Protein AF-A0A2W4LG48-F1 (afdb_monomer_lite)

Sequence (357 aa):
MSPSLREKPRPPLGAAARVVEGAARAPGPALARDFPNGITGFVVTNEVPDAFGVHKLTLTADGHAFAALVVPRVESALVDVLGDSLARRITAADATVRATFGFREHPDDRYLDAETFAVVMPALFALPVERRDALLASALWFEEVYVPAAKIPELAAHLAVNAADYATALAAEDSGVVLYLNTHADRFMRELGAALRAGAIVTIDYGESAWGLVQCARRGDFPFRVYGEWQDYVPRPNDPYSAPGTQDMTADVNFTALANAGREAGLELLHFGPERDVTGADLRALLAEALHDNATAEFLGNPLFKVLVLGKRCASPLAGPWLTPLPLASREQDVPKSRRPLVARLRDTLAGKVADR

Radius of gyration: 22.69 Å; chains: 1; bounding box: 54×53×59 Å

pLDDT: mean 90.92, std 11.56, range [38.81, 98.5]

Foldseek 3Di:
DDPVVQCVVDPPCDPVDDRWDADLLARQVVLCVVPVVFDAAEAEAAARLFQFAWWWWKAWLLQWIWTWDKKKKFAPVLLVQLDDVLVVVQQVQQVVVCVVPVDDPPPRMTIHDPVSVVVSVVSLVVDDPVSSLVRLQPTMDIDIDIDGLVVPVLSLVLLQLCLLQLLLLSLQDSGMFIAIGRSSLLNSLLSNLLRHPFYKYKYKDFAAASNVRSVCRVVLNFQKDKAAPPDDDDSDDDDCSRDPPGIRMTGHDHVLSNVSSSVVSVWDWQAKFAQLLVCAACSVVLVVVVVPDVVSVCRNVPPGMMMTMITDNDHRPHHHPPHDGDDNGDDLVSHDPVRSVSSVSSSCVSSVVDDDD

Secondary structure (DSSP, 8-state):
--HHHHHTTHHHHGGG-------TTS-HHHHHHH-TT-EEEEEEEES-GGGS--EEEEEPTTS-EEEEEEEEEE-HHHHTTSHHHHHHHHHHHHHHHHHHH---S-TTSEE--HHHHHHHHHHHHTS-HHHHHHHHHHSEEEEEEEEEGGGSHHHHHHHHHTHHHHHHHHHTSS--EEEEE-HHHHHHHHHHHHHEEEEEEEEEEEEE-HHHHHHHHHHT--SEEEEBTTB---SS---TTSSTTTSEEEE-EEHHHHHHHHHHTT-EEEEEEEGGGGGGGGHHHHHHHTTT-HHHHHHHH-SSEEEEEEEESS--S---TT--PPP-S--GGGS-TTTHHHHHHHHHHHTT-S---

Structure (mmCIF, N/CA/C/O backbone):
data_AF-A0A2W4LG48-F1
#
_entry.id   AF-A0A2W4LG48-F1
#
loop_
_atom_site.group_PDB
_atom_site.id
_atom_site.type_symbol
_atom_site.label_atom_id
_atom_site.label_alt_id
_atom_site.label_comp_id
_atom_site.label_asym_id
_atom_site.label_entity_id
_atom_site.label_seq_id
_atom_site.pdbx_PDB_ins_code
_atom_site.Cartn_x
_atom_site.Cartn_y
_atom_site.Cartn_z
_atom_site.occupancy
_atom_site.B_iso_or_equiv
_atom_site.auth_seq_id
_atom_site.auth_comp_id
_atom_site.auth_asym_id
_atom_site.auth_atom_id
_atom_site.pdbx_PDB_model_num
ATOM 1 N N . MET A 1 1 ? -11.472 12.365 -1.110 1.00 46.31 1 MET A N 1
ATOM 2 C CA . MET A 1 1 ? -10.565 13.460 -1.521 1.00 46.31 1 MET A CA 1
ATOM 3 C C . MET A 1 1 ? -11.281 14.779 -1.314 1.00 46.31 1 MET A C 1
ATOM 5 O O . MET A 1 1 ? -12.445 14.864 -1.696 1.00 46.31 1 MET A O 1
ATOM 9 N N . SER A 1 2 ? -10.630 15.766 -0.696 1.00 43.16 2 SER A N 1
ATOM 10 C CA . SER A 1 2 ? -11.217 17.098 -0.533 1.00 43.16 2 SER A CA 1
ATOM 11 C C . SER A 1 2 ? -11.406 17.773 -1.904 1.00 43.16 2 SER A C 1
ATOM 13 O O . SER A 1 2 ? -10.575 17.582 -2.798 1.00 43.16 2 SER A O 1
ATOM 15 N N . PRO A 1 3 ? -12.466 18.575 -2.100 1.00 50.41 3 PRO A N 1
ATOM 16 C CA . PRO A 1 3 ? -12.640 19.369 -3.317 1.00 50.41 3 PRO A CA 1
ATOM 17 C C . PRO A 1 3 ? -11.450 20.297 -3.605 1.00 50.41 3 PRO A C 1
ATOM 19 O O . PRO A 1 3 ? -11.071 20.462 -4.758 1.00 50.41 3 PRO A O 1
ATOM 22 N N . SER A 1 4 ? -10.795 20.822 -2.563 1.00 46.16 4 SER A N 1
ATOM 23 C CA . SER A 1 4 ? -9.641 21.723 -2.686 1.00 46.16 4 SER A CA 1
ATOM 24 C C . SER A 1 4 ? -8.408 21.068 -3.319 1.00 46.16 4 SER A C 1
ATOM 26 O O . SER A 1 4 ? -7.704 21.712 -4.094 1.00 46.16 4 SER A O 1
ATOM 28 N N . LEU A 1 5 ? -8.155 19.780 -3.060 1.00 50.97 5 LEU A N 1
ATOM 29 C CA . LEU A 1 5 ? -7.049 19.046 -3.691 1.00 50.97 5 LEU A CA 1
ATOM 30 C C . LEU A 1 5 ? -7.319 18.744 -5.174 1.00 50.97 5 LEU A C 1
ATOM 32 O O . LEU A 1 5 ? -6.376 18.628 -5.950 1.00 50.97 5 LEU A O 1
ATOM 36 N N . ARG A 1 6 ? -8.592 18.681 -5.592 1.00 57.06 6 ARG A N 1
ATOM 37 C CA . ARG A 1 6 ? -8.984 18.461 -6.998 1.00 57.06 6 ARG A CA 1
ATOM 38 C C . ARG A 1 6 ? -8.770 19.688 -7.883 1.00 57.06 6 ARG A C 1
ATOM 40 O O . ARG A 1 6 ? -8.684 19.551 -9.101 1.00 57.06 6 ARG A O 1
ATOM 47 N N . GLU A 1 7 ? -8.704 20.881 -7.293 1.00 54.75 7 GLU A N 1
ATOM 48 C CA . GLU A 1 7 ? -8.545 22.136 -8.036 1.00 54.75 7 GLU A CA 1
ATOM 49 C C . GLU A 1 7 ? -7.084 22.560 -8.205 1.00 54.75 7 GLU A C 1
ATOM 51 O O . GLU A 1 7 ? -6.765 23.229 -9.188 1.00 54.75 7 GLU A O 1
ATOM 56 N N . LYS A 1 8 ? -6.182 22.109 -7.320 1.00 58.84 8 LYS A N 1
ATOM 57 C CA . LYS A 1 8 ? -4.741 22.407 -7.390 1.00 58.84 8 LYS A CA 1
ATOM 58 C C . LYS A 1 8 ? -4.068 22.069 -8.738 1.00 58.84 8 LYS A C 1
ATOM 60 O O . LYS A 1 8 ? -3.259 22.883 -9.173 1.00 58.84 8 LYS A O 1
ATOM 65 N N . PRO A 1 9 ? -4.377 20.957 -9.439 1.00 56.53 9 PRO A N 1
ATOM 66 C CA . PRO A 1 9 ? -3.725 20.634 -10.712 1.00 56.53 9 PRO A CA 1
ATOM 67 C C . PRO A 1 9 ? -4.345 21.313 -11.948 1.00 56.53 9 PRO A C 1
ATOM 69 O O . PRO A 1 9 ? -3.845 21.126 -13.056 1.00 56.53 9 PRO A O 1
ATOM 72 N N . ARG A 1 10 ? -5.420 22.108 -11.809 1.00 57.78 10 ARG A N 1
ATOM 73 C CA . ARG A 1 10 ? -6.079 22.777 -12.952 1.00 57.78 10 ARG A CA 1
ATOM 74 C C . ARG A 1 10 ? -5.240 23.869 -13.646 1.00 57.78 10 ARG A C 1
ATOM 76 O O . ARG A 1 10 ? -5.288 23.919 -14.874 1.00 57.78 10 ARG A O 1
ATOM 83 N N . PRO A 1 11 ? -4.491 24.740 -12.941 1.00 58.19 11 PRO A N 1
ATOM 84 C CA . PRO A 1 11 ? -3.782 25.852 -13.578 1.00 58.19 11 PRO A CA 1
ATOM 85 C C . PRO A 1 11 ? -2.689 25.456 -14.596 1.00 58.19 11 PRO A C 1
ATOM 87 O O . PRO A 1 11 ? -2.660 26.078 -15.656 1.00 58.19 11 PRO A O 1
ATOM 90 N N . PRO A 1 12 ? -1.818 24.447 -14.359 1.00 63.50 12 PRO A N 1
ATOM 91 C CA . PRO A 1 12 ? -0.714 24.150 -15.280 1.00 63.50 12 PRO A CA 1
ATOM 92 C C . PRO A 1 12 ? -1.123 23.388 -16.552 1.00 63.50 12 PRO A C 1
ATOM 94 O O . PRO A 1 12 ? -0.435 23.495 -17.562 1.00 63.50 12 PRO A O 1
ATOM 97 N N . LEU A 1 13 ? -2.230 22.635 -16.543 1.00 68.38 13 LEU A N 1
ATOM 98 C CA . LEU A 1 13 ? -2.646 21.817 -17.695 1.00 68.38 13 LEU A CA 1
ATOM 99 C C . LEU A 1 13 ? -3.583 22.550 -18.681 1.00 68.38 13 LEU A C 1
ATOM 101 O O . LEU A 1 13 ? -3.786 22.096 -19.810 1.00 68.38 13 LEU A O 1
ATOM 105 N N . GLY A 1 14 ? -4.140 23.696 -18.274 1.00 72.44 14 GLY A N 1
ATOM 106 C CA . GLY A 1 14 ? -4.954 24.568 -19.123 1.00 72.44 14 GLY A CA 1
ATOM 107 C C . GLY A 1 14 ? -6.210 23.904 -19.710 1.00 72.44 14 GLY A C 1
ATOM 108 O O . GLY A 1 14 ? -6.736 22.923 -19.188 1.00 72.44 14 GLY A O 1
ATOM 109 N N . ALA A 1 15 ? -6.702 24.446 -20.829 1.00 77.31 15 ALA A N 1
ATOM 110 C CA . ALA A 1 15 ? -7.925 23.978 -21.498 1.00 77.31 15 ALA A CA 1
ATOM 111 C C . ALA A 1 15 ? -7.794 22.596 -22.174 1.00 77.31 15 ALA A C 1
ATOM 113 O O . ALA A 1 15 ? -8.791 22.042 -22.634 1.00 77.31 15 ALA A O 1
ATOM 114 N N . ALA A 1 16 ? -6.579 22.041 -22.249 1.00 78.50 16 ALA A N 1
ATOM 115 C CA . ALA A 1 16 ? -6.317 20.732 -22.842 1.00 78.50 16 ALA A CA 1
ATOM 116 C C . ALA A 1 16 ? -6.590 19.566 -21.874 1.00 78.50 16 ALA A C 1
ATOM 118 O O . ALA A 1 16 ? -6.670 18.417 -22.309 1.00 78.50 16 ALA A O 1
ATOM 119 N N . ALA A 1 17 ? -6.749 19.840 -20.575 1.00 83.19 17 ALA A N 1
ATOM 120 C CA . ALA A 1 17 ? -7.046 18.819 -19.581 1.00 83.19 17 ALA A CA 1
ATOM 121 C C . ALA A 1 17 ? -8.534 18.736 -19.245 1.00 83.19 17 ALA A C 1
ATOM 123 O O . ALA A 1 17 ? -9.226 19.733 -19.040 1.00 83.19 17 ALA A O 1
ATOM 124 N N . ARG A 1 18 ? -9.005 17.496 -19.102 1.00 84.69 18 ARG A N 1
ATOM 125 C CA . ARG A 1 18 ? -10.317 17.180 -18.543 1.00 84.69 18 ARG A CA 1
ATOM 126 C C . ARG A 1 18 ? -10.128 16.530 -17.181 1.00 84.69 18 ARG A C 1
ATOM 128 O O . ARG A 1 18 ? -9.484 15.491 -17.080 1.00 84.69 18 ARG A O 1
ATOM 135 N N . VAL A 1 19 ? -10.732 17.116 -16.151 1.00 83.62 19 VAL A N 1
ATOM 136 C CA . VAL A 1 19 ? -10.804 16.496 -14.823 1.00 83.62 19 VAL A CA 1
ATOM 137 C C . VAL A 1 19 ? -11.988 15.537 -14.800 1.00 83.62 19 VAL A C 1
ATOM 139 O O . VAL A 1 19 ? -13.107 15.922 -15.140 1.00 83.62 19 VAL A O 1
ATOM 142 N N . VAL A 1 20 ? -11.734 14.293 -14.405 1.00 85.00 20 VAL A N 1
ATOM 143 C CA . VAL A 1 20 ? -12.752 13.247 -14.279 1.00 85.00 20 VAL A CA 1
ATOM 144 C C . VAL A 1 20 ? -12.778 12.707 -12.857 1.00 85.00 20 VAL A C 1
ATOM 146 O O . VAL A 1 20 ? -11.744 12.572 -12.211 1.00 85.00 20 VAL A O 1
ATOM 149 N N . GLU A 1 21 ? -13.973 12.402 -12.364 1.00 87.94 21 GLU A N 1
ATOM 150 C CA . GLU A 1 21 ? -14.162 11.857 -11.019 1.00 87.94 21 GLU A CA 1
ATOM 151 C C . GLU A 1 21 ? -13.950 10.339 -11.011 1.00 87.94 21 GLU A C 1
ATOM 153 O O . GLU A 1 21 ? -14.570 9.608 -11.788 1.00 87.94 21 GLU A O 1
ATOM 158 N N . GLY A 1 22 ? -13.111 9.838 -10.107 1.00 89.62 22 GLY A N 1
ATOM 159 C CA . GLY A 1 22 ? -12.822 8.411 -10.004 1.00 89.62 22 GLY A CA 1
ATOM 160 C C . GLY A 1 22 ? -12.087 8.042 -8.721 1.00 89.62 22 GLY A C 1
ATOM 161 O O . GLY A 1 22 ? -11.489 8.891 -8.061 1.00 89.62 22 GLY A O 1
ATOM 162 N N . ALA A 1 23 ? -12.141 6.760 -8.362 1.00 91.94 23 ALA A N 1
ATOM 163 C CA . ALA A 1 23 ? -11.383 6.216 -7.244 1.00 91.94 23 ALA A CA 1
ATOM 164 C C . ALA A 1 23 ? -10.036 5.686 -7.749 1.00 91.94 23 ALA A C 1
ATOM 166 O O . ALA A 1 23 ? -9.999 4.697 -8.473 1.00 91.94 23 ALA A O 1
ATOM 167 N N . ALA A 1 24 ? -8.926 6.301 -7.338 1.00 91.75 24 ALA A N 1
ATOM 168 C CA . ALA A 1 24 ? -7.593 5.868 -7.766 1.00 91.75 24 ALA A CA 1
ATOM 169 C C . ALA A 1 24 ? -7.255 4.427 -7.331 1.00 91.75 24 ALA A C 1
ATOM 171 O O . ALA A 1 24 ? -6.574 3.727 -8.058 1.00 91.75 24 ALA A O 1
ATOM 172 N N . ARG A 1 25 ? -7.796 3.930 -6.209 1.00 93.44 25 ARG A N 1
ATOM 173 C CA . ARG A 1 25 ? -7.609 2.530 -5.755 1.00 93.44 25 ARG A CA 1
ATOM 174 C C . ARG A 1 25 ? -8.322 1.488 -6.635 1.00 93.44 25 ARG A C 1
ATOM 176 O O . ARG A 1 25 ? -8.098 0.290 -6.485 1.00 93.44 25 ARG A O 1
ATOM 183 N N . ALA A 1 26 ? -9.241 1.940 -7.486 1.00 94.69 26 ALA A N 1
ATOM 184 C CA . ALA A 1 26 ? -10.070 1.121 -8.362 1.00 94.69 26 ALA A CA 1
ATOM 185 C C . ALA A 1 26 ? -10.496 1.956 -9.587 1.00 94.69 26 ALA A C 1
ATOM 187 O O . ALA A 1 26 ? -11.660 2.366 -9.676 1.00 94.69 26 ALA A O 1
ATOM 188 N N . PRO A 1 27 ? -9.559 2.307 -10.488 1.00 95.69 27 PRO A N 1
ATOM 189 C CA . PRO A 1 27 ? -9.826 3.249 -11.570 1.00 95.69 27 PRO A CA 1
ATOM 190 C C . PRO A 1 27 ? -10.740 2.676 -12.667 1.00 95.69 27 PRO A C 1
ATOM 192 O O . PRO A 1 27 ? -11.318 3.444 -13.433 1.00 95.69 27 PRO A O 1
ATOM 195 N N . GLY A 1 28 ? -10.923 1.357 -12.741 1.00 96.44 28 GLY A N 1
ATOM 196 C CA . GLY A 1 28 ? -11.648 0.635 -13.787 1.00 96.44 28 GLY A CA 1
ATOM 197 C C . GLY A 1 28 ? -13.015 1.223 -14.152 1.00 96.44 28 GLY A C 1
ATOM 198 O O . GLY A 1 28 ? -13.239 1.486 -15.333 1.00 96.44 28 GLY A O 1
ATOM 199 N N . PRO A 1 29 ? -13.921 1.507 -13.195 1.00 96.31 29 PRO A N 1
ATOM 200 C CA . PRO A 1 29 ? -15.208 2.135 -13.494 1.00 96.31 29 PRO A CA 1
ATOM 201 C C . PRO A 1 29 ? -15.084 3.514 -14.156 1.00 96.31 29 PRO A C 1
ATOM 203 O O . PRO A 1 29 ? -15.840 3.823 -15.076 1.00 96.31 29 PRO A O 1
ATOM 206 N N . ALA A 1 30 ? -14.129 4.342 -13.716 1.00 95.06 30 ALA A N 1
ATOM 207 C CA . ALA A 1 30 ? -13.892 5.651 -14.321 1.00 95.06 30 ALA A CA 1
ATOM 208 C C . ALA A 1 30 ? -13.281 5.499 -15.720 1.00 95.06 30 ALA A C 1
ATOM 210 O O . ALA A 1 30 ? -13.763 6.115 -16.665 1.00 95.06 30 ALA A O 1
ATOM 211 N N . LEU A 1 31 ? -12.295 4.614 -15.880 1.00 95.69 31 LEU A N 1
ATOM 212 C CA . LEU A 1 31 ? -11.662 4.338 -17.169 1.00 95.69 31 LEU A CA 1
ATOM 213 C C . LEU A 1 31 ? -12.650 3.780 -18.193 1.00 95.69 31 LEU A C 1
ATOM 215 O O . LEU A 1 31 ? -12.656 4.234 -19.328 1.00 95.69 31 LEU A O 1
ATOM 219 N N . ALA A 1 32 ? -13.522 2.851 -17.805 1.00 95.94 32 ALA A N 1
ATOM 220 C CA . ALA A 1 32 ? -14.535 2.295 -18.699 1.00 95.94 32 ALA A CA 1
ATOM 221 C C . ALA A 1 32 ? -15.565 3.349 -19.133 1.00 95.94 32 ALA A C 1
ATOM 223 O O . ALA A 1 32 ? -15.990 3.365 -20.286 1.00 95.94 32 ALA A O 1
ATOM 224 N N . ARG A 1 33 ? -15.952 4.250 -18.222 1.00 95.81 33 ARG A N 1
ATOM 225 C CA . ARG A 1 33 ? -16.874 5.351 -18.520 1.00 95.81 33 ARG A CA 1
ATOM 226 C C . ARG A 1 33 ? -16.242 6.388 -19.451 1.00 95.81 33 ARG A C 1
ATOM 228 O O . ARG A 1 33 ? -16.888 6.840 -20.389 1.00 95.81 33 ARG A O 1
ATOM 235 N N . ASP A 1 34 ? -15.008 6.790 -19.163 1.00 93.62 34 ASP A N 1
ATOM 236 C CA . ASP A 1 34 ? -14.345 7.926 -19.812 1.00 93.62 34 ASP A CA 1
ATOM 237 C C . ASP A 1 34 ? -13.509 7.544 -21.039 1.00 93.62 34 ASP A C 1
ATOM 239 O O . ASP A 1 34 ? -13.286 8.380 -21.914 1.00 93.62 34 ASP A O 1
ATOM 243 N N . PHE A 1 35 ? -13.079 6.287 -21.113 1.00 94.56 35 PHE A N 1
ATOM 244 C CA . PHE A 1 35 ? -12.302 5.691 -22.197 1.00 94.56 35 PHE A CA 1
ATOM 245 C C . PHE A 1 35 ? -12.899 4.321 -22.577 1.00 94.56 35 PHE A C 1
ATOM 247 O O . PHE A 1 35 ? -12.220 3.297 -22.479 1.00 94.56 35 PHE A O 1
ATOM 254 N N . PRO A 1 36 ? -14.162 4.263 -23.047 1.00 95.81 36 PRO A N 1
ATOM 255 C CA . PRO A 1 36 ? -14.862 2.999 -23.318 1.00 95.81 36 PRO A CA 1
ATOM 256 C C . PRO A 1 36 ? -14.179 2.133 -24.385 1.00 95.81 36 PRO A C 1
ATOM 258 O O . PRO A 1 36 ? -14.339 0.917 -24.406 1.00 95.81 36 PRO A O 1
ATOM 261 N N . ASN A 1 37 ? -13.378 2.754 -25.253 1.00 96.44 37 ASN A N 1
ATOM 262 C CA . ASN A 1 37 ? -12.596 2.077 -26.286 1.00 96.44 37 ASN A CA 1
ATOM 263 C C . ASN A 1 37 ? -11.145 1.811 -25.856 1.00 96.44 37 ASN A C 1
ATOM 265 O O . ASN A 1 37 ? -10.306 1.544 -26.716 1.00 96.44 37 ASN A O 1
ATOM 269 N N . GLY A 1 38 ? -10.836 1.922 -24.562 1.00 96.00 38 GLY A N 1
ATOM 270 C CA . GLY A 1 38 ? -9.491 1.836 -24.003 1.00 96.00 38 GLY A CA 1
ATOM 271 C C . GLY A 1 38 ? -8.612 3.057 -24.292 1.00 96.00 38 GLY A C 1
ATOM 272 O O . GLY A 1 38 ? -8.977 3.970 -25.034 1.00 96.00 38 GLY A O 1
ATOM 273 N N . ILE A 1 39 ? -7.420 3.054 -23.701 1.00 96.81 39 ILE A N 1
ATOM 274 C CA . ILE A 1 39 ? -6.443 4.146 -23.771 1.00 96.81 39 ILE A CA 1
ATOM 275 C C . ILE A 1 39 ? -5.391 3.823 -24.833 1.00 96.81 39 ILE A C 1
ATOM 277 O O . ILE A 1 39 ? -4.850 2.716 -24.875 1.00 96.81 39 ILE A O 1
ATOM 281 N N . THR A 1 40 ? -5.082 4.791 -25.696 1.00 96.88 40 THR A N 1
ATOM 282 C CA . THR A 1 40 ? -3.885 4.773 -26.550 1.00 96.88 40 THR A CA 1
ATOM 283 C C . THR A 1 40 ? -3.050 6.005 -26.235 1.00 96.88 40 THR A C 1
ATOM 285 O O . THR A 1 40 ? -3.551 7.116 -26.379 1.00 96.88 40 THR A O 1
ATOM 288 N N . GLY A 1 41 ? -1.812 5.813 -25.782 1.00 95.06 41 GLY A N 1
ATOM 289 C CA . GLY A 1 41 ? -0.940 6.896 -25.322 1.00 95.06 41 GLY A CA 1
ATOM 290 C C . GLY A 1 41 ? -0.300 6.594 -23.970 1.00 95.06 41 GLY A C 1
ATOM 291 O O . GLY A 1 41 ? 0.065 5.451 -23.698 1.00 95.06 41 GLY A O 1
ATOM 292 N N . PHE A 1 42 ? -0.158 7.621 -23.135 1.00 93.94 42 PHE A N 1
ATOM 293 C CA . PHE A 1 42 ? 0.486 7.512 -21.830 1.00 93.94 42 PHE A CA 1
ATOM 294 C C . PHE A 1 42 ? -0.508 7.636 -20.683 1.00 93.94 42 PHE A C 1
ATOM 296 O O . PHE A 1 42 ? -1.407 8.476 -20.715 1.00 93.94 42 PHE A O 1
ATOM 303 N N . VAL A 1 43 ? -0.295 6.831 -19.649 1.00 95.88 43 VAL A N 1
ATOM 304 C CA . VAL A 1 43 ? -0.839 7.066 -18.312 1.00 95.88 43 VAL A CA 1
ATOM 305 C C . VAL A 1 43 ? 0.334 7.438 -17.421 1.00 95.88 43 VAL A C 1
ATOM 307 O O . VAL A 1 43 ? 1.294 6.679 -17.346 1.00 95.88 43 VAL A O 1
ATOM 310 N N . VAL A 1 44 ? 0.268 8.589 -16.759 1.00 95.44 44 VAL A N 1
ATOM 311 C CA . VAL A 1 44 ? 1.294 9.023 -15.804 1.00 95.44 44 VAL A CA 1
ATOM 312 C C . VAL A 1 44 ? 0.680 9.049 -14.415 1.00 95.44 44 VAL A C 1
ATOM 314 O O . VAL A 1 44 ? -0.421 9.569 -14.230 1.00 95.44 44 VAL A O 1
ATOM 317 N N . THR A 1 45 ? 1.383 8.474 -13.448 1.00 95.25 45 THR A N 1
ATOM 318 C CA . THR A 1 45 ? 0.980 8.450 -12.043 1.00 95.25 45 THR A CA 1
ATOM 319 C C . THR A 1 45 ? 2.168 8.939 -11.225 1.00 95.25 45 THR A C 1
ATOM 321 O O . THR A 1 45 ? 3.243 8.359 -11.349 1.00 95.25 45 THR A O 1
ATOM 324 N N . ASN A 1 46 ? 1.987 9.981 -10.421 1.00 93.88 46 ASN A N 1
ATOM 325 C CA . ASN A 1 46 ? 3.037 10.546 -9.577 1.00 93.88 46 ASN A CA 1
ATOM 326 C C . ASN A 1 46 ? 2.543 10.589 -8.134 1.00 93.88 46 ASN A C 1
ATOM 328 O O . ASN A 1 46 ? 1.564 11.299 -7.902 1.00 93.88 46 ASN A O 1
ATOM 332 N N . GLU A 1 47 ? 3.187 9.842 -7.233 1.00 94.00 47 GLU A N 1
ATOM 333 C CA . GLU A 1 47 ? 2.832 9.778 -5.800 1.00 94.00 47 GLU A CA 1
ATOM 334 C C . GLU A 1 47 ? 1.345 9.440 -5.623 1.00 94.00 47 GLU A C 1
ATOM 336 O O . GLU A 1 47 ? 0.524 10.242 -5.169 1.00 94.00 47 GLU A O 1
ATOM 341 N N . VAL A 1 48 ? 0.955 8.282 -6.163 1.00 95.12 48 VAL A N 1
ATOM 342 C CA . VAL A 1 48 ? -0.444 7.829 -6.132 1.00 95.12 48 VAL A CA 1
ATOM 343 C C . VAL A 1 48 ? -0.556 6.491 -5.407 1.00 95.12 48 VAL A C 1
ATOM 345 O O . VAL A 1 48 ? -1.395 6.395 -4.506 1.00 95.12 48 VAL A O 1
ATOM 348 N N . PRO A 1 49 ? 0.206 5.441 -5.779 1.00 96.31 49 PRO A N 1
ATOM 349 C CA . PRO A 1 49 ? 0.149 4.182 -5.046 1.00 96.31 49 PRO A CA 1
ATOM 350 C C . PRO A 1 49 ? 0.557 4.274 -3.570 1.00 96.31 49 PRO A C 1
ATOM 352 O O . PRO A 1 49 ? -0.035 3.553 -2.765 1.00 96.31 49 PRO A O 1
ATOM 355 N N . ASP A 1 50 ? 1.519 5.123 -3.208 1.00 95.00 50 ASP A N 1
ATOM 356 C CA . ASP A 1 50 ? 2.000 5.309 -1.828 1.00 95.00 50 ASP A CA 1
ATOM 357 C C . ASP A 1 50 ? 0.909 5.746 -0.834 1.00 95.00 50 ASP A C 1
ATOM 359 O O . ASP A 1 50 ? 0.918 5.329 0.325 1.00 95.00 50 ASP A O 1
ATOM 363 N N . ALA A 1 51 ? -0.073 6.517 -1.306 1.00 94.19 51 ALA A N 1
ATOM 364 C CA . ALA A 1 51 ? -1.213 7.015 -0.537 1.00 94.19 51 ALA A CA 1
ATOM 365 C C . ALA A 1 51 ? -2.377 6.005 -0.419 1.00 94.19 51 ALA A C 1
ATOM 367 O O . ALA A 1 51 ? -3.466 6.304 0.107 1.00 94.19 51 ALA A O 1
ATOM 368 N N . PHE A 1 52 ? -2.235 4.797 -0.972 1.00 95.31 52 PHE A N 1
ATOM 369 C CA . PHE A 1 52 ? -3.250 3.759 -0.805 1.00 95.31 52 PHE A CA 1
ATOM 370 C C . PHE A 1 52 ? -3.126 3.071 0.558 1.00 95.31 52 PHE A C 1
ATOM 372 O O . PHE A 1 52 ? -2.070 3.026 1.174 1.00 95.31 52 PHE A O 1
ATOM 379 N N . GLY A 1 53 ? -4.246 2.516 1.037 1.00 92.44 53 GLY A N 1
ATOM 380 C CA . GLY A 1 53 ? -4.248 1.750 2.282 1.00 92.44 53 GLY A CA 1
ATOM 381 C C . GLY A 1 53 ? -3.367 0.504 2.173 1.00 92.44 53 GLY A C 1
ATOM 382 O O . GLY A 1 53 ? -3.359 -0.163 1.137 1.00 92.44 53 GLY A O 1
ATOM 383 N N . VAL A 1 54 ? -2.661 0.187 3.256 1.00 94.81 54 VAL A N 1
ATOM 384 C CA . VAL A 1 54 ? -1.735 -0.945 3.344 1.00 94.81 54 VAL A CA 1
ATOM 385 C C . VAL A 1 54 ? -2.073 -1.855 4.517 1.00 94.81 54 VAL A C 1
ATOM 387 O O . VAL A 1 54 ? -2.603 -1.413 5.534 1.00 94.81 54 VAL A O 1
ATOM 390 N N . HIS A 1 55 ? -1.716 -3.130 4.392 1.00 95.69 55 HIS A N 1
ATOM 391 C CA . HIS A 1 55 ? -1.676 -4.065 5.509 1.00 95.69 55 HIS A CA 1
ATOM 392 C C . HIS A 1 55 ? -0.274 -4.073 6.113 1.00 95.69 55 HIS A C 1
ATOM 394 O O . HIS A 1 55 ? 0.692 -4.393 5.419 1.00 95.69 55 HIS A O 1
ATOM 400 N N . LYS A 1 56 ? -0.160 -3.793 7.413 1.00 95.50 56 LYS A N 1
ATOM 401 C CA . LYS A 1 56 ? 1.056 -4.089 8.176 1.00 95.50 56 LYS A CA 1
ATOM 402 C C . LYS A 1 56 ? 1.158 -5.606 8.343 1.00 95.50 56 LYS A C 1
ATOM 404 O O . LYS A 1 56 ? 0.256 -6.237 8.893 1.00 95.50 56 LYS A O 1
ATOM 409 N N . LEU A 1 57 ? 2.236 -6.189 7.835 1.00 95.50 57 LEU A N 1
ATOM 410 C CA . LEU A 1 57 ? 2.454 -7.626 7.774 1.00 95.50 57 LEU A CA 1
ATOM 411 C C . LEU A 1 57 ? 3.775 -7.994 8.443 1.00 95.50 57 LEU A C 1
ATOM 413 O O . LEU A 1 57 ? 4.834 -7.521 8.039 1.00 95.50 57 LEU A O 1
ATOM 417 N N . THR A 1 58 ? 3.720 -8.911 9.398 1.00 96.00 58 THR A N 1
ATOM 418 C CA . THR A 1 58 ? 4.894 -9.604 9.923 1.00 96.00 58 THR A CA 1
ATOM 419 C C . THR A 1 58 ? 5.135 -10.866 9.104 1.00 96.00 58 THR A C 1
ATOM 421 O O . THR A 1 58 ? 4.285 -11.755 9.065 1.00 96.00 58 THR A O 1
ATOM 424 N N . LEU A 1 59 ? 6.301 -10.955 8.469 1.00 96.12 59 LEU A N 1
ATOM 425 C CA . LEU A 1 59 ? 6.806 -12.159 7.814 1.00 96.12 59 LEU A CA 1
ATOM 426 C C . LEU A 1 59 ? 7.870 -12.798 8.700 1.00 96.12 59 LEU A C 1
ATOM 428 O O . LEU A 1 59 ? 8.875 -12.165 9.018 1.00 96.12 59 LEU A O 1
ATOM 432 N N . THR A 1 60 ? 7.668 -14.044 9.104 1.00 96.38 60 THR A N 1
ATOM 433 C CA . THR A 1 60 ? 8.639 -14.790 9.908 1.00 96.38 60 THR A CA 1
ATOM 434 C C . THR A 1 60 ? 9.781 -15.331 9.040 1.00 96.38 60 THR A C 1
ATOM 436 O O . THR A 1 60 ? 9.672 -15.427 7.816 1.00 96.38 60 THR A O 1
ATOM 439 N N . ALA A 1 61 ? 10.894 -15.719 9.672 1.00 94.38 61 ALA A N 1
ATOM 440 C CA . ALA A 1 61 ? 12.062 -16.266 8.971 1.00 94.38 61 ALA A CA 1
ATOM 441 C C . ALA A 1 61 ? 11.767 -17.574 8.203 1.00 94.38 61 ALA A C 1
ATOM 443 O O . ALA A 1 61 ? 12.491 -17.919 7.272 1.00 94.38 61 ALA A O 1
ATOM 444 N N . ASP A 1 62 ? 10.708 -18.295 8.578 1.00 93.00 62 ASP A N 1
ATOM 445 C CA . ASP A 1 62 ? 10.217 -19.522 7.943 1.00 93.00 62 ASP A CA 1
ATOM 446 C C . ASP A 1 62 ? 9.020 -19.304 6.994 1.00 93.00 62 ASP A C 1
ATOM 448 O O . ASP A 1 62 ? 8.505 -20.267 6.417 1.00 93.00 62 ASP A O 1
ATOM 452 N N . GLY A 1 63 ? 8.644 -18.044 6.751 1.00 93.25 63 GLY A N 1
ATOM 453 C CA . GLY A 1 63 ? 7.698 -17.649 5.707 1.00 93.25 63 GLY A CA 1
ATOM 454 C C . GLY A 1 63 ? 6.230 -17.610 6.130 1.00 93.25 63 GLY A C 1
ATOM 455 O O . GLY A 1 63 ? 5.377 -17.417 5.266 1.00 93.25 63 GLY A O 1
ATOM 456 N N . HIS A 1 64 ? 5.915 -17.768 7.420 1.00 95.94 64 HIS A N 1
ATOM 457 C CA . HIS A 1 64 ? 4.568 -17.506 7.923 1.00 95.94 64 HIS A CA 1
ATOM 458 C C . HIS A 1 64 ? 4.297 -15.999 7.943 1.00 95.94 64 HIS A C 1
ATOM 460 O O . HIS A 1 64 ? 5.170 -15.182 8.242 1.00 95.94 64 HIS A O 1
ATOM 466 N N . ALA A 1 65 ? 3.066 -15.636 7.603 1.00 97.12 65 ALA A N 1
ATOM 467 C CA . ALA A 1 65 ? 2.653 -14.258 7.405 1.00 97.12 65 ALA A CA 1
ATOM 468 C C . ALA A 1 65 ? 1.497 -13.921 8.350 1.00 97.12 65 ALA A C 1
ATOM 470 O O . ALA A 1 65 ? 0.463 -14.590 8.323 1.00 97.12 65 ALA A O 1
ATOM 471 N N . PHE A 1 66 ? 1.653 -12.866 9.147 1.00 97.62 66 PHE A N 1
ATOM 472 C CA . PHE A 1 66 ? 0.637 -12.378 10.077 1.00 97.62 66 PHE A CA 1
ATOM 473 C C . PHE A 1 66 ? 0.315 -10.917 9.786 1.00 97.62 66 PHE A C 1
ATOM 475 O O . PHE A 1 66 ? 1.202 -10.068 9.812 1.00 97.62 66 PHE A O 1
ATOM 482 N N . ALA A 1 67 ? -0.949 -10.624 9.507 1.00 97.31 67 ALA A N 1
ATOM 483 C CA . ALA A 1 67 ? -1.425 -9.270 9.277 1.00 97.31 67 ALA A CA 1
ATOM 484 C C . ALA A 1 67 ? -1.904 -8.653 10.589 1.00 97.31 67 ALA A C 1
ATOM 486 O O . ALA A 1 67 ? -2.639 -9.301 11.337 1.00 97.31 67 ALA A O 1
ATOM 487 N N . ALA A 1 68 ? -1.527 -7.402 10.837 1.00 95.81 68 ALA A N 1
ATOM 488 C CA . ALA A 1 68 ? -2.128 -6.613 11.899 1.00 95.81 68 ALA A CA 1
ATOM 489 C C . ALA A 1 68 ? -3.511 -6.119 11.445 1.00 95.81 68 ALA A C 1
ATOM 491 O O . ALA A 1 68 ? -3.641 -5.419 10.439 1.00 95.81 68 ALA A O 1
ATOM 492 N N . LEU A 1 69 ? -4.543 -6.488 12.198 1.00 95.12 69 LEU A N 1
ATOM 493 C CA . LEU A 1 69 ? -5.863 -5.878 12.156 1.00 95.12 69 LEU A CA 1
ATOM 494 C C . LEU A 1 69 ? -5.937 -4.831 13.258 1.00 95.12 69 LEU A C 1
ATOM 496 O O . LEU A 1 69 ? -5.735 -5.147 14.428 1.00 95.12 69 LEU A O 1
ATOM 500 N N . VAL A 1 70 ? -6.238 -3.595 12.879 1.00 94.62 70 VAL A N 1
ATOM 501 C CA . VAL A 1 70 ? -6.398 -2.495 13.827 1.00 94.62 70 VAL A CA 1
ATOM 502 C C . VAL A 1 70 ? -7.844 -2.467 14.305 1.00 94.62 70 VAL A C 1
ATOM 504 O O . VAL A 1 70 ? -8.762 -2.320 13.496 1.00 94.62 70 VAL A O 1
ATOM 507 N N . VAL A 1 71 ? -8.043 -2.592 15.614 1.00 96.38 71 VA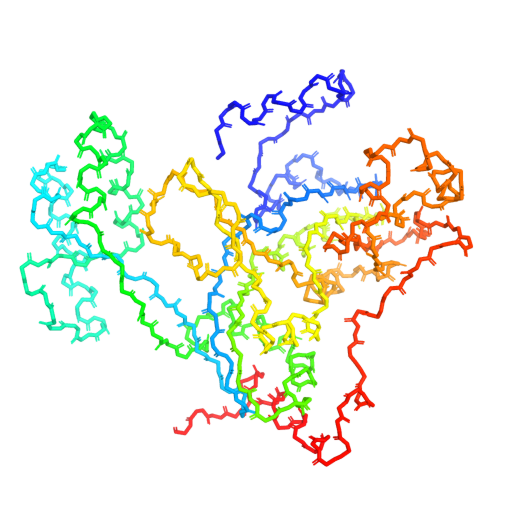L A N 1
ATOM 508 C CA . VAL A 1 71 ? -9.350 -2.555 16.270 1.00 96.38 71 VAL A CA 1
ATOM 509 C C . VAL A 1 71 ? -9.423 -1.297 17.137 1.00 96.38 71 VAL A C 1
ATOM 511 O O . VAL A 1 71 ? -8.798 -1.251 18.199 1.00 96.38 71 VAL A O 1
ATOM 514 N N . PRO A 1 72 ? -10.164 -0.259 16.713 1.00 97.12 72 PRO A N 1
ATOM 515 C CA . PRO A 1 72 ? -10.356 0.928 17.529 1.00 97.12 72 PRO A CA 1
ATOM 516 C C . PRO A 1 72 ? -11.169 0.600 18.784 1.00 97.12 72 PRO A C 1
ATOM 518 O O . PRO A 1 72 ? -12.102 -0.204 18.746 1.00 97.12 72 PRO A O 1
ATOM 521 N N . ARG A 1 73 ? -10.849 1.262 19.888 1.00 96.88 73 ARG A N 1
ATOM 522 C CA . ARG A 1 73 ? -11.549 1.182 21.169 1.00 96.88 73 ARG A CA 1
ATOM 523 C C . ARG A 1 73 ? -11.854 2.595 21.643 1.00 96.88 73 ARG A C 1
ATOM 525 O O . ARG A 1 73 ? -10.998 3.468 21.561 1.00 96.88 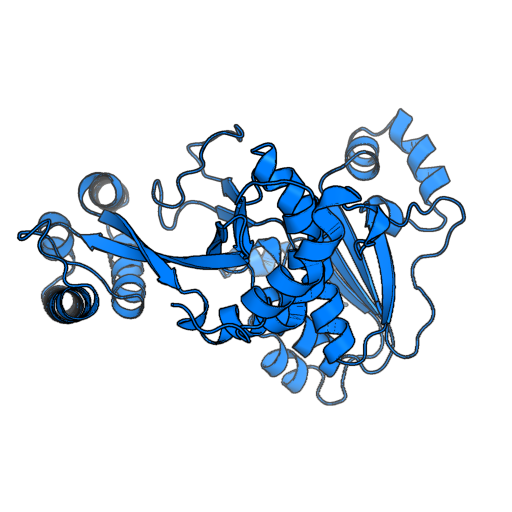73 ARG A O 1
ATOM 532 N N . VAL A 1 74 ? -13.067 2.828 22.127 1.00 97.88 74 VAL A N 1
ATOM 533 C CA . VAL A 1 74 ? -13.499 4.134 22.630 1.00 97.88 74 VAL A CA 1
ATOM 534 C C . VAL A 1 74 ? -13.965 4.052 24.073 1.00 97.88 74 VAL A C 1
ATOM 536 O O . VAL A 1 74 ? -14.633 3.093 24.463 1.00 97.88 74 VAL A O 1
ATOM 539 N N . GLU A 1 75 ? -13.635 5.077 24.850 1.00 97.94 75 GLU A N 1
ATOM 540 C CA . GLU A 1 75 ? -14.110 5.215 26.227 1.00 97.94 75 GLU A CA 1
ATOM 541 C C . GLU A 1 75 ? -15.531 5.787 26.268 1.00 97.94 75 GLU A C 1
ATOM 543 O O . GLU A 1 75 ? -15.988 6.458 25.334 1.00 97.94 75 GLU A O 1
ATOM 548 N N . SER A 1 76 ? -16.225 5.582 27.392 1.00 95.69 76 SER A N 1
ATOM 549 C CA . SER A 1 76 ? -17.594 6.086 27.598 1.00 95.69 76 SER A CA 1
ATOM 550 C C . SER A 1 76 ? -17.708 7.598 27.355 1.00 95.69 76 SER A C 1
ATOM 552 O O . SER A 1 76 ? -18.653 8.045 26.711 1.00 95.69 76 SER A O 1
ATOM 554 N N . ALA A 1 77 ? -16.686 8.372 27.743 1.00 95.75 77 ALA A N 1
ATOM 555 C CA . ALA A 1 77 ? -16.639 9.819 27.531 1.00 95.75 77 ALA A CA 1
ATOM 556 C C . ALA A 1 77 ? -16.766 10.233 26.053 1.00 95.75 77 ALA A C 1
ATOM 558 O O . ALA A 1 77 ? -17.321 11.291 25.758 1.00 95.75 77 ALA A O 1
ATOM 559 N N . LEU A 1 78 ? -16.273 9.414 25.117 1.00 96.62 78 LEU A N 1
ATOM 560 C CA . LEU A 1 78 ? -16.429 9.647 23.682 1.00 96.62 78 LEU A CA 1
ATOM 561 C C . LEU A 1 78 ? -17.820 9.224 23.212 1.00 96.62 78 LEU A C 1
ATOM 563 O O . LEU A 1 78 ? -18.462 9.943 22.450 1.00 96.62 78 LEU A O 1
ATOM 567 N N . VAL A 1 79 ? -18.321 8.084 23.683 1.00 96.25 79 VAL A N 1
ATOM 568 C CA . VAL A 1 79 ? -19.651 7.585 23.305 1.00 96.25 79 VAL A CA 1
ATOM 569 C C . VAL A 1 79 ? -20.753 8.573 23.701 1.00 96.25 79 VAL A C 1
ATOM 571 O O . VAL A 1 79 ? -21.644 8.853 22.894 1.00 96.25 79 VAL A O 1
ATOM 574 N N . ASP A 1 80 ? -20.648 9.165 24.891 1.00 94.44 80 ASP A N 1
ATOM 575 C CA . ASP A 1 80 ? -21.635 10.087 25.465 1.00 94.44 80 ASP A CA 1
ATOM 576 C C . ASP A 1 80 ? -21.864 11.347 24.616 1.00 94.44 80 ASP A C 1
ATOM 578 O O . ASP A 1 80 ? -22.913 11.990 24.707 1.00 94.44 80 ASP A O 1
ATOM 582 N N . VAL A 1 81 ? -20.907 11.712 23.756 1.00 94.88 81 VAL A N 1
ATOM 583 C CA . VAL A 1 81 ? -20.999 12.917 22.919 1.00 94.88 81 VAL A CA 1
ATOM 584 C C . VAL A 1 81 ? -21.540 12.652 21.513 1.00 94.88 81 VAL A C 1
ATOM 586 O O . VAL A 1 81 ? -21.817 13.605 20.786 1.00 94.88 81 VAL A O 1
ATOM 589 N N . LEU A 1 82 ? -21.697 11.382 21.124 1.00 92.12 82 LEU A N 1
ATOM 590 C CA . LEU A 1 82 ? -22.082 10.967 19.767 1.00 92.12 82 LEU A CA 1
ATOM 591 C C . LEU A 1 82 ? -23.590 10.712 19.598 1.00 92.12 82 LEU A C 1
ATOM 593 O O . LEU A 1 82 ? -24.057 10.429 18.492 1.00 92.12 82 LEU A O 1
ATOM 597 N N . GLY A 1 83 ? -24.361 10.851 20.678 1.00 92.62 83 GLY A N 1
ATOM 598 C CA . GLY A 1 83 ? -25.813 10.686 20.694 1.00 92.62 83 GLY A CA 1
ATOM 599 C C . GLY A 1 83 ? -26.283 9.229 20.594 1.00 92.62 83 GLY A C 1
ATOM 600 O O . GLY A 1 83 ? -25.555 8.318 20.193 1.00 92.62 83 GLY A O 1
ATOM 601 N N . ASP A 1 84 ? -27.555 9.006 20.929 1.00 95.12 84 ASP A N 1
ATOM 602 C CA . ASP A 1 84 ? -28.101 7.665 21.188 1.00 95.12 84 ASP A CA 1
ATOM 603 C C . ASP A 1 84 ? -27.996 6.692 20.007 1.00 95.12 84 ASP A C 1
ATOM 605 O O . ASP A 1 84 ? -27.860 5.481 20.191 1.00 95.12 84 ASP A O 1
ATOM 609 N N . SER A 1 85 ? -28.105 7.198 18.774 1.00 95.75 85 SER A N 1
ATOM 610 C CA . SER A 1 85 ? -28.053 6.343 17.586 1.00 95.75 85 SER A CA 1
ATOM 611 C C . SER A 1 85 ? -26.664 5.746 17.379 1.00 95.75 85 SER A C 1
ATOM 613 O O . SER A 1 85 ? -26.557 4.554 17.087 1.00 95.75 85 SER A O 1
ATOM 615 N N . LEU A 1 86 ? -25.609 6.555 17.526 1.00 96.38 86 LEU A N 1
ATOM 616 C CA . LEU A 1 86 ? -24.237 6.068 17.415 1.00 96.38 86 LEU A CA 1
ATOM 617 C C . LEU A 1 86 ? -23.858 5.242 18.641 1.00 96.38 86 LEU A C 1
ATOM 619 O O . LEU A 1 86 ? -23.260 4.188 18.462 1.00 96.38 86 LEU A O 1
ATOM 623 N N . ALA A 1 87 ? -24.297 5.623 19.843 1.00 97.12 87 ALA A N 1
ATOM 624 C CA . ALA A 1 87 ? -24.077 4.828 21.050 1.00 97.12 87 ALA A CA 1
ATOM 625 C C . ALA A 1 87 ? -24.607 3.389 20.906 1.00 97.12 87 ALA A C 1
ATOM 627 O O . ALA A 1 87 ? -23.867 2.434 21.137 1.00 97.12 87 ALA A O 1
ATOM 628 N N . ARG A 1 88 ? -25.845 3.206 20.415 1.00 97.56 88 ARG A N 1
ATOM 629 C CA . ARG A 1 88 ? -26.401 1.864 20.146 1.00 97.56 88 ARG A CA 1
ATOM 630 C C . ARG A 1 88 ? -25.588 1.081 19.116 1.00 97.56 88 ARG A C 1
ATOM 632 O O . ARG A 1 88 ? -25.385 -0.120 19.290 1.00 97.56 88 ARG A O 1
ATOM 639 N N . ARG A 1 89 ? -25.132 1.744 18.046 1.00 97.75 89 ARG A N 1
ATOM 640 C CA . ARG A 1 89 ? -24.287 1.114 17.020 1.00 97.75 89 ARG A CA 1
ATOM 641 C C . ARG A 1 89 ? -22.950 0.662 17.610 1.00 97.75 89 ARG A C 1
ATOM 643 O O . ARG A 1 89 ? -22.549 -0.470 17.375 1.00 97.75 89 ARG A O 1
ATOM 650 N N . ILE A 1 90 ? -22.314 1.513 18.413 1.00 98.31 90 ILE A N 1
ATOM 651 C CA . ILE A 1 90 ? -21.061 1.220 19.116 1.00 98.31 90 ILE A CA 1
ATOM 652 C C . ILE A 1 90 ? -21.234 0.017 20.052 1.00 98.31 90 ILE A C 1
ATOM 654 O O . ILE A 1 90 ? -20.407 -0.886 20.032 1.00 98.31 90 ILE A O 1
ATOM 658 N N . THR A 1 91 ? -22.329 -0.063 20.817 1.00 97.81 91 THR A N 1
ATOM 659 C CA . THR A 1 91 ? -22.607 -1.231 21.674 1.00 97.81 91 THR A CA 1
ATOM 660 C C . THR A 1 91 ? -22.760 -2.528 20.872 1.00 97.81 91 THR A C 1
ATOM 662 O O . THR A 1 91 ? -22.263 -3.572 21.290 1.00 97.81 91 THR A O 1
ATOM 665 N N . ALA A 1 92 ? -23.433 -2.484 19.717 1.00 97.94 92 ALA A N 1
ATOM 666 C CA . ALA A 1 92 ? -23.587 -3.657 18.855 1.00 97.94 92 ALA A CA 1
ATOM 667 C C . ALA A 1 92 ? -22.253 -4.099 18.220 1.00 97.94 92 ALA A C 1
ATOM 669 O O . ALA A 1 92 ? -21.971 -5.301 18.151 1.00 97.94 92 ALA A O 1
ATOM 670 N N . ALA A 1 93 ? -21.427 -3.137 17.796 1.00 97.94 93 ALA A N 1
ATOM 671 C CA . ALA A 1 93 ? -20.085 -3.393 17.282 1.00 97.94 93 ALA A CA 1
ATOM 672 C C . ALA A 1 93 ? -19.197 -4.031 18.360 1.00 97.94 93 ALA A C 1
ATOM 674 O O . ALA A 1 93 ? -18.622 -5.089 18.122 1.00 97.94 93 ALA A O 1
ATOM 675 N N . ASP A 1 94 ? -19.179 -3.469 19.572 1.00 98.31 94 ASP A N 1
ATOM 676 C CA . ASP A 1 94 ? -18.405 -3.982 20.708 1.00 98.31 94 ASP A CA 1
ATOM 677 C C . ASP A 1 94 ? -18.725 -5.451 21.011 1.00 98.31 94 ASP A C 1
ATOM 679 O O . ASP A 1 94 ? -17.822 -6.284 21.092 1.00 98.31 94 ASP A O 1
ATOM 683 N N . ALA A 1 95 ? -20.013 -5.801 21.099 1.00 97.62 95 ALA A N 1
ATOM 684 C CA . ALA A 1 95 ? -20.438 -7.179 21.337 1.00 97.62 95 ALA A CA 1
ATOM 685 C C . ALA A 1 95 ? -19.938 -8.140 20.242 1.00 97.62 95 ALA A C 1
ATOM 687 O O . ALA A 1 95 ? -19.475 -9.243 20.544 1.00 97.62 95 ALA A O 1
ATOM 688 N N . THR A 1 96 ? -19.992 -7.711 18.978 1.00 97.50 96 THR A N 1
ATOM 689 C CA . THR A 1 96 ? -19.546 -8.508 17.824 1.00 97.50 96 THR A CA 1
ATOM 690 C C . THR A 1 96 ? -18.029 -8.683 17.817 1.00 97.50 96 THR A C 1
ATOM 692 O O . THR A 1 96 ? -17.531 -9.799 17.648 1.00 97.50 96 THR A O 1
ATOM 695 N N . VAL A 1 97 ? -17.281 -7.602 18.042 1.00 96.75 97 VAL A N 1
ATOM 696 C CA . VAL A 1 97 ? -15.814 -7.613 18.064 1.00 96.75 97 VAL A CA 1
ATOM 697 C C . VAL A 1 97 ? -15.303 -8.470 19.221 1.00 96.75 97 VAL A C 1
ATOM 699 O O . VAL A 1 97 ? -14.474 -9.355 19.005 1.00 96.75 97 VAL A O 1
ATOM 702 N N . ARG A 1 98 ? -15.856 -8.305 20.430 1.00 96.50 98 ARG A N 1
ATOM 703 C CA . ARG A 1 98 ? -15.502 -9.138 21.592 1.00 96.50 98 ARG A CA 1
ATOM 704 C C . ARG A 1 98 ? -15.812 -10.612 21.357 1.00 96.50 98 ARG A C 1
ATOM 706 O O . ARG A 1 98 ? -14.988 -11.455 21.695 1.00 96.50 98 ARG A O 1
ATOM 713 N N . ALA A 1 99 ? -16.953 -10.940 20.748 1.00 96.44 99 ALA A N 1
ATOM 714 C CA . ALA A 1 99 ? -17.281 -12.323 20.402 1.00 96.44 99 ALA A CA 1
ATOM 715 C C . ALA A 1 99 ? -16.313 -12.913 19.361 1.00 96.44 99 ALA A C 1
ATOM 717 O O . ALA A 1 99 ? -15.972 -14.090 19.442 1.00 96.44 99 ALA A O 1
ATOM 718 N N . THR A 1 100 ? -15.853 -12.095 18.411 1.00 94.38 100 THR A N 1
ATOM 719 C CA . THR A 1 100 ? -14.948 -12.515 17.332 1.00 94.38 100 THR A CA 1
ATOM 720 C C . THR A 1 100 ? -13.530 -12.775 17.834 1.00 94.38 100 THR A C 1
ATOM 722 O O . THR A 1 100 ? -12.939 -13.799 17.496 1.00 94.38 100 THR A O 1
ATOM 725 N N . PHE A 1 101 ? -12.982 -11.866 18.646 1.00 92.56 101 PHE A N 1
ATOM 726 C CA . PHE A 1 101 ? -11.586 -11.928 19.097 1.00 92.56 101 PHE A CA 1
ATOM 727 C C . PHE A 1 101 ? -11.411 -12.463 20.523 1.00 92.56 101 PHE A C 1
ATOM 729 O O . PHE A 1 101 ? -10.289 -12.709 20.955 1.00 92.56 101 PHE A O 1
ATOM 736 N N . GLY A 1 102 ? -12.500 -12.667 21.266 1.00 94.25 102 GLY A N 1
ATOM 737 C CA . GLY A 1 102 ? -12.460 -13.161 22.643 1.00 94.25 102 GLY A CA 1
ATOM 738 C C . GLY A 1 102 ? -11.958 -12.142 23.671 1.00 94.25 102 GLY A C 1
ATOM 739 O O . GLY A 1 102 ? -11.552 -12.548 24.758 1.00 94.25 102 GLY A O 1
ATOM 740 N N . PHE A 1 103 ? -11.982 -10.846 23.348 1.00 93.81 103 PHE A N 1
ATOM 741 C CA . PHE A 1 103 ? -11.480 -9.768 24.205 1.00 93.81 103 PHE A CA 1
ATOM 742 C C . PHE A 1 103 ? -12.241 -9.641 25.525 1.00 93.81 103 PHE A C 1
ATOM 744 O O . PHE A 1 103 ? -13.476 -9.591 25.554 1.00 93.81 103 PHE A O 1
ATOM 751 N N . ARG A 1 104 ? -11.489 -9.530 26.624 1.00 92.62 104 ARG A N 1
ATOM 752 C CA . ARG A 1 104 ? -12.022 -9.377 27.994 1.00 92.62 104 ARG A CA 1
ATOM 753 C C . ARG A 1 104 ? -11.469 -8.156 28.717 1.00 92.62 104 ARG A C 1
ATOM 755 O O . ARG A 1 104 ? -11.990 -7.775 29.761 1.00 92.62 104 ARG A O 1
ATOM 762 N N . GLU A 1 105 ? -10.424 -7.567 28.167 1.00 91.81 105 GLU A N 1
ATOM 763 C CA . GLU A 1 105 ? -9.794 -6.350 28.628 1.00 91.81 105 GLU A CA 1
ATOM 764 C C . GLU A 1 105 ? -10.745 -5.158 28.449 1.00 91.81 105 GLU A C 1
ATOM 766 O O . GLU A 1 105 ? -11.704 -5.208 27.665 1.00 91.81 105 GLU A O 1
ATOM 771 N N . HIS A 1 106 ? -10.480 -4.094 29.212 1.00 93.81 106 HIS A N 1
ATOM 772 C CA . HIS A 1 106 ? -11.202 -2.823 29.132 1.00 93.81 106 HIS A CA 1
ATOM 773 C C . HIS A 1 106 ? -12.736 -2.985 29.154 1.00 93.81 106 HIS A C 1
ATOM 775 O O . HIS A 1 106 ? -13.405 -2.668 28.169 1.00 93.81 106 HIS A O 1
ATOM 781 N N . PRO A 1 107 ? -13.326 -3.531 30.236 1.00 93.75 107 PRO A N 1
ATOM 782 C CA . PRO A 1 107 ? -14.757 -3.855 30.279 1.00 93.75 107 PRO A CA 1
ATOM 783 C C . PRO A 1 107 ? -15.676 -2.626 30.147 1.00 93.75 107 PRO A C 1
ATOM 785 O O . PRO A 1 107 ? -16.817 -2.762 29.696 1.00 93.75 107 PRO A O 1
ATOM 788 N N . ASP A 1 108 ? -15.165 -1.450 30.513 1.00 94.62 108 ASP A N 1
ATOM 789 C CA . ASP A 1 108 ? -15.887 -0.174 30.480 1.00 94.62 108 ASP A CA 1
ATOM 790 C C . ASP A 1 108 ? -15.816 0.528 29.111 1.00 94.62 108 ASP A C 1
ATOM 792 O O . ASP A 1 108 ? -16.580 1.462 28.849 1.00 94.62 108 ASP A O 1
ATOM 796 N N . ASP A 1 109 ? -14.966 0.033 28.209 1.00 96.94 109 ASP A N 1
ATOM 797 C CA . ASP A 1 109 ? -14.765 0.595 26.876 1.00 96.94 109 ASP A CA 1
ATOM 798 C C . ASP A 1 109 ? -15.512 -0.200 25.806 1.00 96.94 109 ASP A C 1
ATOM 800 O O . ASP A 1 109 ? -15.974 -1.330 26.017 1.00 96.94 109 ASP A O 1
ATOM 804 N N . ARG A 1 110 ? -15.612 0.392 24.614 1.00 98.06 110 ARG A N 1
ATOM 805 C CA . ARG A 1 110 ? -16.296 -0.204 23.467 1.00 98.06 110 ARG A CA 1
ATOM 806 C C . ARG A 1 110 ? -15.375 -0.330 22.271 1.00 98.06 110 ARG A C 1
ATOM 808 O O . ARG A 1 110 ? -14.838 0.662 21.788 1.00 98.06 110 ARG A O 1
ATOM 815 N N . TYR A 1 111 ? -15.225 -1.548 21.769 1.00 98.25 111 TYR A N 1
ATOM 816 C CA . TYR A 1 111 ? -14.525 -1.793 20.518 1.00 98.25 111 TYR A CA 1
ATOM 817 C C . TYR A 1 111 ? -15.395 -1.440 19.313 1.00 98.25 111 TYR A C 1
ATOM 819 O O . TYR A 1 111 ? -16.615 -1.611 19.327 1.00 98.25 111 TYR A O 1
ATOM 827 N N . LEU A 1 112 ? -14.754 -0.959 18.254 1.00 97.94 112 LEU A N 1
ATOM 828 C CA . LEU A 1 112 ? -15.391 -0.581 17.002 1.00 97.94 112 LEU A CA 1
ATOM 829 C C . LEU A 1 112 ? -14.968 -1.543 15.892 1.00 97.94 112 LEU A C 1
ATOM 831 O O . LEU A 1 112 ? -13.801 -1.912 15.779 1.00 97.94 112 LEU A O 1
ATOM 835 N N . ASP A 1 113 ? -15.916 -1.907 15.034 1.00 96.38 113 ASP A N 1
ATOM 836 C CA . ASP A 1 113 ? -15.603 -2.464 13.721 1.00 96.38 113 ASP A CA 1
ATOM 837 C C . ASP A 1 113 ? -15.307 -1.339 12.710 1.00 96.38 113 ASP A C 1
ATOM 839 O O . ASP A 1 113 ? -15.511 -0.149 12.980 1.00 96.38 113 ASP A O 1
ATOM 843 N N . ALA A 1 114 ? -14.820 -1.712 11.524 1.00 93.94 114 ALA A N 1
ATOM 844 C CA . ALA A 1 114 ? -14.436 -0.753 10.489 1.00 93.94 114 ALA A CA 1
ATOM 845 C C . ALA A 1 114 ? -15.607 0.144 10.042 1.00 93.94 114 ALA A C 1
ATOM 847 O O . ALA A 1 114 ? -15.423 1.344 9.827 1.00 93.94 114 ALA A O 1
ATOM 848 N N . GLU A 1 115 ? -16.818 -0.408 9.921 1.00 96.56 115 GLU A N 1
ATOM 849 C CA . GLU A 1 115 ? -17.988 0.357 9.481 1.00 96.56 115 GLU A CA 1
ATOM 850 C C . GLU A 1 115 ? -18.449 1.364 10.537 1.00 96.56 115 GLU A C 1
ATOM 852 O O . GLU A 1 115 ? -18.862 2.479 10.210 1.00 96.56 115 GLU A O 1
ATOM 857 N N . THR A 1 116 ? -18.385 0.982 11.811 1.00 97.62 116 THR A N 1
ATOM 858 C CA . THR A 1 116 ? -18.735 1.847 12.934 1.00 97.62 116 THR A CA 1
ATOM 859 C C . THR A 1 116 ? -17.685 2.934 13.113 1.00 97.62 116 THR A C 1
ATOM 861 O O . THR A 1 116 ? -18.048 4.101 13.243 1.00 97.62 116 THR A O 1
ATOM 864 N N . PHE A 1 117 ? -16.396 2.605 13.011 1.00 96.75 117 PHE A N 1
ATOM 865 C CA . PHE A 1 117 ? -15.327 3.603 13.009 1.00 96.75 117 PHE A CA 1
ATOM 866 C C . PHE A 1 117 ? -15.507 4.641 11.887 1.00 96.75 117 PHE A C 1
ATOM 868 O O . PHE A 1 117 ? -15.416 5.845 12.133 1.00 96.75 117 PHE A O 1
ATOM 875 N N . ALA A 1 118 ? -15.866 4.196 10.677 1.00 95.25 118 ALA A N 1
ATOM 876 C CA . ALA A 1 118 ? -16.081 5.071 9.524 1.00 95.25 118 ALA A CA 1
ATOM 877 C C . ALA A 1 118 ? -17.220 6.093 9.707 1.00 95.25 118 ALA A C 1
ATOM 879 O O . ALA A 1 118 ? -17.204 7.133 9.049 1.00 95.25 118 ALA A O 1
ATOM 880 N N . VAL A 1 119 ? -18.194 5.830 10.588 1.00 96.38 119 VAL A N 1
ATOM 881 C CA . VAL A 1 119 ? -19.262 6.793 10.922 1.00 96.38 119 VAL A CA 1
ATOM 882 C C . VAL A 1 119 ? -18.990 7.583 12.203 1.00 96.38 119 VAL A C 1
ATOM 884 O O . VAL A 1 119 ? -19.443 8.721 12.315 1.00 96.38 119 VAL A O 1
ATOM 887 N N . VAL A 1 120 ? -18.227 7.020 13.145 1.00 96.38 120 VAL A N 1
ATOM 888 C CA . VAL A 1 120 ? -17.801 7.704 14.375 1.00 96.38 120 VAL A CA 1
ATOM 889 C C . VAL A 1 120 ? -16.854 8.857 14.051 1.00 96.38 120 VAL A C 1
ATOM 891 O O . VAL A 1 120 ? -17.048 9.960 14.557 1.00 96.38 120 VAL A O 1
ATOM 894 N N . MET A 1 121 ? -15.877 8.644 13.165 1.00 95.38 121 MET A N 1
ATOM 895 C CA . MET A 1 121 ? -14.874 9.666 12.853 1.00 95.38 121 MET A CA 1
ATOM 896 C C . MET A 1 121 ? -15.481 10.962 12.282 1.00 95.38 121 MET A C 1
ATOM 898 O O . MET A 1 121 ? -15.198 12.026 12.830 1.00 95.38 121 MET A O 1
ATOM 902 N N . PRO A 1 122 ? -16.375 10.945 11.270 1.00 95.31 122 PRO A N 1
ATOM 903 C CA . PRO A 1 122 ? -17.053 12.164 10.823 1.00 95.31 122 PRO A CA 1
ATOM 904 C C . PRO A 1 122 ? -17.866 12.862 11.920 1.00 95.31 122 PRO A C 1
ATOM 906 O O . PRO A 1 122 ? -17.893 14.090 11.963 1.00 95.31 122 PRO A O 1
ATOM 909 N N . ALA A 1 123 ? -18.510 12.103 12.812 1.00 95.31 123 ALA A N 1
ATOM 910 C CA . ALA A 1 123 ? -19.272 12.673 13.919 1.00 95.31 123 ALA A CA 1
ATOM 911 C C . ALA A 1 123 ? -18.360 13.374 14.942 1.00 95.31 123 ALA A C 1
ATOM 913 O O . ALA A 1 123 ? -18.688 14.467 15.398 1.00 95.31 123 ALA A O 1
ATOM 914 N N . LEU A 1 124 ? -17.183 12.808 15.236 1.00 94.69 124 LEU A N 1
ATOM 915 C CA . LEU A 1 124 ? -16.161 13.464 16.061 1.00 94.69 124 LEU A CA 1
ATOM 916 C C . LEU A 1 124 ? -15.632 14.740 15.405 1.00 94.69 124 LEU A C 1
ATOM 918 O O . LEU A 1 124 ? -15.500 15.766 16.066 1.00 94.69 124 LEU A O 1
ATOM 922 N N . PHE A 1 125 ? -15.377 14.707 14.097 1.00 94.19 125 PHE A N 1
ATOM 923 C CA . PHE A 1 125 ? -14.878 15.865 13.351 1.00 94.19 125 PHE A CA 1
ATOM 924 C C . PHE A 1 125 ? -15.921 16.973 13.142 1.00 94.19 125 PHE A C 1
ATOM 926 O O . PHE A 1 125 ? -15.554 18.071 12.728 1.00 94.19 125 PHE A O 1
ATOM 933 N N . ALA A 1 126 ? -17.193 16.719 13.459 1.00 95.25 126 ALA A N 1
ATOM 934 C CA . ALA A 1 126 ? -18.236 17.741 13.508 1.00 95.25 126 ALA A CA 1
ATOM 935 C C . ALA A 1 126 ? -18.265 18.519 14.841 1.00 95.25 126 ALA A C 1
ATOM 937 O O . ALA A 1 126 ? -18.962 19.530 14.942 1.00 95.25 126 ALA A O 1
ATOM 938 N N . LEU A 1 127 ? -17.540 18.060 15.868 1.00 95.31 127 LEU A N 1
ATOM 939 C CA . LEU A 1 127 ? -17.424 18.756 17.151 1.00 95.31 127 LEU A CA 1
ATOM 940 C C . LEU A 1 127 ? -16.483 19.972 17.048 1.00 95.31 127 LEU A C 1
ATOM 942 O O . LEU A 1 127 ? -15.626 20.015 16.162 1.00 95.31 127 LEU A O 1
ATOM 946 N N . PRO A 1 128 ? -16.585 20.944 17.979 1.00 96.31 128 PRO A N 1
ATOM 947 C CA . PRO A 1 128 ? -15.577 21.993 18.125 1.00 96.31 128 PRO A CA 1
ATOM 948 C C . PRO A 1 128 ? -14.172 21.401 18.278 1.00 96.31 128 PRO A C 1
ATOM 950 O O . PRO A 1 128 ? -14.010 20.395 18.974 1.00 96.31 128 PRO A O 1
ATOM 953 N N . VAL A 1 129 ? -13.178 22.038 17.652 1.00 92.69 129 VAL A N 1
ATOM 954 C CA . VAL A 1 129 ? -11.787 21.556 17.553 1.00 92.69 129 VAL A CA 1
ATOM 955 C C . VAL A 1 129 ? -11.221 21.170 18.917 1.00 92.69 129 VAL A C 1
ATOM 957 O O . VAL A 1 129 ? -10.740 20.056 19.078 1.00 92.69 129 VAL A O 1
ATOM 960 N N . GLU A 1 130 ? -11.380 22.021 19.929 1.00 94.00 130 GLU A N 1
ATOM 961 C CA . GLU A 1 130 ? -10.831 21.792 21.269 1.00 94.00 130 GLU A CA 1
ATOM 962 C C . GLU A 1 130 ? -11.439 20.548 21.927 1.00 94.00 130 GLU A C 1
ATOM 964 O O . GLU A 1 130 ? -10.751 19.777 22.595 1.00 94.00 130 GLU A O 1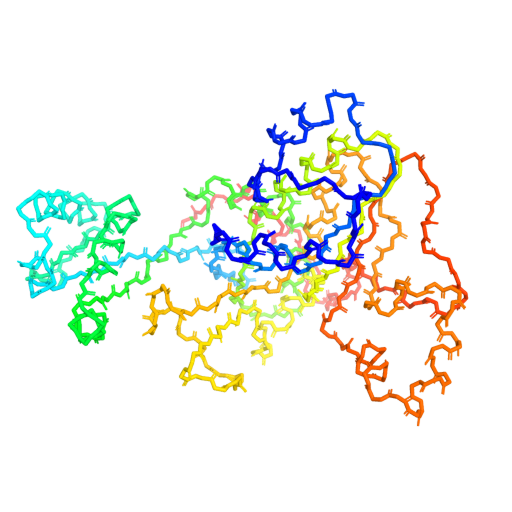
ATOM 969 N N . ARG A 1 131 ? -12.744 20.327 21.721 1.00 94.81 131 ARG A N 1
ATOM 970 C CA . ARG A 1 131 ? -13.451 19.161 22.262 1.00 94.81 131 ARG A CA 1
ATOM 971 C C . ARG A 1 131 ? -13.089 17.891 21.501 1.00 94.81 131 ARG A C 1
ATOM 973 O O . ARG A 1 131 ? -12.907 16.850 22.123 1.00 94.81 131 ARG A O 1
ATOM 980 N N . ARG A 1 132 ? -13.013 17.974 20.171 1.00 94.19 132 ARG A N 1
ATOM 981 C CA . ARG A 1 132 ? -12.596 16.869 19.303 1.00 94.19 132 ARG A CA 1
ATOM 982 C C . ARG A 1 132 ? -11.199 16.401 19.692 1.00 94.19 132 ARG A C 1
ATOM 984 O O . ARG A 1 132 ? -11.023 15.219 19.955 1.00 94.19 132 ARG A O 1
ATOM 991 N N . ASP A 1 133 ? -10.241 17.316 19.769 1.00 91.94 133 ASP A N 1
ATOM 992 C CA . ASP A 1 133 ? -8.837 16.982 20.007 1.00 91.94 133 ASP A CA 1
ATOM 993 C C . ASP A 1 133 ? -8.638 16.389 21.407 1.00 91.94 133 ASP A C 1
ATOM 995 O O . ASP A 1 133 ? -7.943 15.386 21.557 1.00 91.94 133 ASP A O 1
ATOM 999 N N . ALA A 1 134 ? -9.342 16.913 22.418 1.00 93.50 134 ALA A N 1
ATOM 1000 C CA . ALA A 1 134 ? -9.346 16.329 23.759 1.00 93.50 134 ALA A CA 1
ATOM 1001 C C . ALA A 1 134 ? -9.868 14.878 23.774 1.00 93.50 134 ALA A C 1
ATOM 1003 O O . ALA A 1 134 ? -9.316 14.034 24.478 1.00 93.50 134 ALA A O 1
ATOM 1004 N N . LEU A 1 135 ? -10.907 14.566 22.991 1.00 95.06 135 LEU A N 1
ATOM 1005 C CA . LEU A 1 135 ? -11.469 13.214 22.895 1.00 95.06 135 LEU A CA 1
ATOM 1006 C C . LEU A 1 135 ? -10.584 12.268 22.080 1.00 95.06 135 LEU A C 1
ATOM 1008 O O . LEU A 1 135 ? -10.407 11.124 22.484 1.00 95.06 135 LEU A O 1
ATOM 1012 N N . LEU A 1 136 ? -10.012 12.732 20.966 1.00 92.38 136 LEU A N 1
ATOM 1013 C CA . LEU A 1 136 ? -9.080 11.931 20.170 1.00 92.38 136 LEU A CA 1
ATOM 1014 C C . LEU A 1 136 ? -7.837 11.553 20.985 1.00 92.38 136 LEU A C 1
ATOM 1016 O O . LEU A 1 136 ? -7.368 10.429 20.871 1.00 92.38 136 LEU A O 1
ATOM 1020 N N . ALA A 1 137 ? -7.348 12.459 21.836 1.00 90.00 137 ALA A N 1
ATOM 1021 C CA . ALA A 1 137 ? -6.156 12.230 22.647 1.00 90.00 137 ALA A CA 1
ATOM 1022 C C . ALA A 1 137 ? -6.389 11.363 23.895 1.00 90.00 137 ALA A C 1
ATOM 1024 O O . ALA A 1 137 ? -5.438 10.769 24.397 1.00 90.00 137 ALA A O 1
ATOM 1025 N N . SER A 1 138 ? -7.609 11.334 24.443 1.00 93.12 138 SER A N 1
ATOM 1026 C CA . SER A 1 138 ? -7.867 10.687 25.742 1.00 93.12 138 SER A CA 1
ATOM 1027 C C . SER A 1 138 ? -8.892 9.560 25.721 1.00 93.12 138 SER A C 1
ATOM 1029 O O . SER A 1 138 ? -8.937 8.800 26.677 1.00 93.12 138 SER A O 1
ATOM 1031 N N . ALA A 1 139 ? -9.704 9.434 24.669 1.00 96.62 139 ALA A N 1
ATOM 1032 C CA . ALA A 1 139 ? -10.853 8.531 24.659 1.00 96.62 139 ALA A CA 1
ATOM 1033 C C . ALA A 1 139 ? -10.973 7.676 23.386 1.00 96.62 139 ALA A C 1
ATOM 1035 O O . ALA A 1 139 ? -11.970 6.966 23.227 1.00 96.62 139 ALA A O 1
ATOM 1036 N N . LEU A 1 140 ? -9.984 7.734 22.487 1.00 96.19 140 LEU A N 1
ATOM 1037 C CA . LEU A 1 140 ? -9.862 6.874 21.311 1.00 96.19 140 LEU A CA 1
ATOM 1038 C C . LEU A 1 140 ? -8.514 6.148 21.347 1.00 96.19 140 LEU A C 1
ATOM 1040 O O . LEU A 1 140 ? -7.457 6.765 21.375 1.00 96.19 140 LEU A O 1
ATOM 1044 N N . TRP A 1 141 ? -8.575 4.826 21.304 1.00 95.69 141 TRP A N 1
ATOM 1045 C CA . TRP A 1 141 ? -7.441 3.917 21.393 1.00 95.69 141 TRP A CA 1
ATOM 1046 C C . TRP A 1 141 ? -7.471 2.928 20.230 1.00 95.69 141 TRP A C 1
ATOM 1048 O O . TRP A 1 141 ? -8.507 2.740 19.590 1.00 95.69 141 TRP A O 1
ATOM 1058 N N . PHE A 1 142 ? -6.349 2.265 19.962 1.00 95.00 142 PHE A N 1
ATOM 1059 C CA . PHE A 1 142 ? -6.237 1.287 18.883 1.00 95.00 142 PHE A CA 1
ATOM 1060 C C . PHE A 1 142 ? -5.461 0.064 19.364 1.00 95.00 142 PHE A C 1
ATOM 1062 O O . PHE A 1 142 ? -4.353 0.192 19.875 1.00 95.00 142 PHE A O 1
ATOM 1069 N N . GLU A 1 143 ? -6.043 -1.118 19.175 1.00 93.06 143 GLU A N 1
ATOM 1070 C CA . GLU A 1 143 ? -5.399 -2.399 19.465 1.00 93.06 143 GLU A CA 1
ATOM 1071 C C . GLU A 1 143 ? -5.020 -3.092 18.151 1.00 93.06 143 GLU A C 1
ATOM 1073 O O . GLU A 1 143 ? -5.835 -3.180 17.230 1.00 93.06 143 GLU A O 1
ATOM 1078 N N . GLU A 1 144 ? -3.799 -3.618 18.051 1.00 94.62 144 GLU A N 1
ATOM 1079 C CA . GLU A 1 144 ? -3.393 -4.457 16.920 1.00 94.62 144 GLU A CA 1
ATOM 1080 C C . GLU A 1 144 ? -3.594 -5.940 17.250 1.00 94.62 144 GLU A C 1
ATOM 1082 O O . GLU A 1 144 ? -2.982 -6.478 18.172 1.00 94.62 144 GLU A O 1
ATOM 1087 N N . VAL A 1 145 ? -4.399 -6.631 16.442 1.00 94.50 145 VAL A N 1
ATOM 1088 C CA . VAL A 1 145 ? -4.558 -8.089 16.494 1.00 94.50 145 VAL A CA 1
ATOM 1089 C C . VAL A 1 145 ? -3.844 -8.718 15.317 1.00 94.50 145 VAL A C 1
ATOM 1091 O O . VAL A 1 145 ? -4.134 -8.401 14.167 1.00 94.50 145 VAL A O 1
ATOM 1094 N N . TYR A 1 146 ? -2.950 -9.661 15.586 1.00 95.56 146 TYR A N 1
ATOM 1095 C CA . TYR A 1 146 ? -2.221 -10.364 14.539 1.00 95.56 146 TYR A CA 1
ATOM 1096 C C . TYR A 1 146 ? -2.958 -11.642 14.148 1.00 95.56 146 TYR A C 1
ATOM 1098 O O . TYR A 1 146 ? -3.116 -12.557 14.955 1.00 95.56 146 TYR A O 1
ATOM 1106 N N . VAL A 1 147 ? -3.400 -11.711 12.893 1.00 95.25 147 VAL A N 1
ATOM 1107 C CA . VAL A 1 147 ? -4.083 -12.881 12.325 1.00 95.25 147 VAL A CA 1
ATOM 1108 C C . VAL A 1 147 ? -3.266 -13.465 11.176 1.00 95.25 147 VAL A C 1
ATOM 1110 O O . VAL A 1 147 ? -2.576 -12.711 10.487 1.00 95.25 147 VAL A O 1
ATOM 1113 N N . PRO A 1 148 ? -3.336 -14.781 10.906 1.00 96.50 148 PRO A N 1
ATOM 1114 C CA . PRO A 1 148 ? -2.698 -15.346 9.722 1.00 96.50 148 PRO A CA 1
ATOM 1115 C C . PRO A 1 148 ? -3.170 -14.625 8.455 1.00 96.50 148 PRO A C 1
ATOM 1117 O O . PRO A 1 148 ? -4.374 -14.486 8.230 1.00 96.50 148 PRO A O 1
ATOM 1120 N N . ALA A 1 149 ? -2.237 -14.200 7.601 1.00 96.62 149 ALA A N 1
ATOM 1121 C CA . ALA A 1 149 ? -2.538 -13.470 6.367 1.00 96.62 149 ALA A CA 1
ATOM 1122 C C . ALA A 1 149 ? -3.463 -14.262 5.428 1.00 96.62 149 ALA A C 1
ATOM 1124 O O . ALA A 1 149 ? -4.252 -13.675 4.695 1.00 96.62 149 ALA A O 1
ATOM 1125 N N . ALA A 1 150 ? -3.439 -15.598 5.516 1.00 95.19 150 ALA A N 1
ATOM 1126 C CA . ALA A 1 150 ? -4.348 -16.498 4.810 1.00 95.19 150 ALA A CA 1
ATOM 1127 C C . ALA A 1 150 ? -5.841 -16.264 5.129 1.00 95.19 150 ALA A C 1
ATOM 1129 O O . ALA A 1 150 ? -6.706 -16.690 4.367 1.00 95.19 150 ALA A O 1
ATOM 1130 N N . LYS A 1 151 ? -6.165 -15.597 6.247 1.00 94.50 151 LYS A N 1
ATOM 1131 C CA . LYS A 1 151 ? -7.540 -15.213 6.607 1.00 94.50 151 LYS A CA 1
ATOM 1132 C C . LYS A 1 151 ? -8.036 -13.967 5.868 1.00 94.50 151 LYS A C 1
ATOM 1134 O O . LYS A 1 151 ? -9.231 -13.698 5.916 1.00 94.50 151 LYS A O 1
ATOM 1139 N N . ILE A 1 152 ? -7.150 -13.239 5.188 1.00 95.38 152 ILE A N 1
ATOM 1140 C CA . ILE A 1 152 ? -7.457 -12.036 4.410 1.00 95.38 152 ILE A CA 1
ATOM 1141 C C . ILE A 1 152 ? -7.268 -12.390 2.923 1.00 95.38 152 ILE A C 1
ATOM 1143 O O . ILE A 1 152 ? -6.125 -12.465 2.465 1.00 95.38 152 ILE A O 1
ATOM 1147 N N . PRO A 1 153 ? -8.346 -12.664 2.161 1.00 95.56 153 PRO A N 1
ATOM 1148 C CA . PRO A 1 153 ? -8.247 -13.245 0.818 1.00 95.56 153 PRO A CA 1
ATOM 1149 C C . PRO A 1 153 ? -7.362 -12.460 -0.156 1.00 95.56 153 PRO A C 1
ATOM 1151 O O . PRO A 1 153 ? -6.558 -13.048 -0.878 1.00 95.56 153 PRO A O 1
ATOM 1154 N N . GLU A 1 154 ? -7.476 -11.136 -0.166 1.00 95.00 154 GLU A N 1
ATOM 1155 C CA . GLU A 1 154 ? -6.694 -10.243 -1.020 1.00 95.00 154 GLU A CA 1
ATOM 1156 C C . GLU A 1 154 ? -5.200 -10.268 -0.681 1.00 95.00 154 GLU A C 1
ATOM 1158 O O . GLU A 1 154 ? -4.358 -10.227 -1.579 1.00 95.00 154 GLU A O 1
ATOM 1163 N N . LEU A 1 155 ? -4.863 -10.400 0.601 1.00 96.25 155 LEU A N 1
ATOM 1164 C CA . LEU A 1 155 ? -3.485 -10.474 1.069 1.00 96.25 155 LEU A CA 1
ATOM 1165 C C . LEU A 1 155 ? -2.884 -11.852 0.786 1.00 96.25 155 LEU A C 1
ATOM 1167 O O . LEU A 1 155 ? -1.749 -11.946 0.324 1.00 96.25 155 LEU A O 1
ATOM 1171 N N . ALA A 1 156 ? -3.661 -12.917 0.992 1.00 96.75 156 ALA A N 1
ATOM 1172 C CA . ALA A 1 156 ? -3.278 -14.276 0.627 1.00 96.75 156 ALA A CA 1
ATOM 1173 C C . ALA A 1 156 ? -2.997 -14.392 -0.881 1.00 96.75 156 ALA A C 1
ATOM 1175 O O . ALA A 1 156 ? -1.979 -14.954 -1.283 1.00 96.75 156 ALA A O 1
ATOM 1176 N N . ALA A 1 157 ? -3.860 -13.806 -1.718 1.00 96.00 157 ALA A N 1
ATOM 1177 C CA . ALA A 1 157 ? -3.664 -13.760 -3.164 1.00 96.00 157 ALA A CA 1
ATOM 1178 C C . ALA A 1 157 ? -2.397 -12.978 -3.547 1.00 96.00 157 ALA A C 1
ATOM 1180 O O . ALA A 1 157 ? -1.601 -13.463 -4.351 1.00 96.00 157 ALA A O 1
ATOM 1181 N N . HIS A 1 158 ? -2.173 -11.809 -2.935 1.00 97.31 158 HIS A N 1
ATOM 1182 C CA . HIS A 1 158 ? -0.964 -11.012 -3.151 1.00 97.31 158 HIS A CA 1
ATOM 1183 C C . HIS A 1 158 ? 0.314 -11.792 -2.811 1.00 97.31 158 HIS A C 1
ATOM 1185 O O . HIS A 1 158 ? 1.256 -11.821 -3.608 1.00 97.31 158 HIS A O 1
ATOM 1191 N N . LEU A 1 159 ? 0.348 -12.445 -1.645 1.00 97.50 159 LEU A N 1
ATOM 1192 C CA . LEU A 1 159 ? 1.493 -13.246 -1.210 1.00 97.50 159 LEU A CA 1
ATOM 1193 C C . LEU A 1 159 ? 1.734 -14.434 -2.142 1.00 97.50 159 LEU A C 1
ATOM 1195 O O . LEU A 1 159 ? 2.883 -14.705 -2.478 1.00 97.50 159 LEU A O 1
ATOM 1199 N N . ALA A 1 160 ? 0.676 -15.097 -2.612 1.00 96.12 160 ALA A N 1
ATOM 1200 C CA . ALA A 1 160 ? 0.801 -16.233 -3.516 1.00 96.12 160 ALA A CA 1
ATOM 1201 C C . ALA A 1 160 ? 1.370 -15.845 -4.888 1.00 96.12 160 ALA A C 1
ATOM 1203 O O . ALA A 1 160 ? 2.264 -16.528 -5.391 1.00 96.12 160 ALA A O 1
ATOM 1204 N N . VAL A 1 161 ? 0.897 -14.739 -5.472 1.00 95.38 161 VAL A N 1
ATOM 1205 C CA . VAL A 1 161 ? 1.400 -14.219 -6.757 1.00 95.38 161 VAL A CA 1
ATOM 1206 C C . VAL A 1 161 ? 2.874 -13.821 -6.652 1.00 95.38 161 VAL A C 1
ATOM 1208 O O . VAL A 1 161 ? 3.665 -14.130 -7.541 1.00 95.38 161 VAL A O 1
ATOM 1211 N N . ASN A 1 162 ? 3.265 -13.191 -5.542 1.00 96.81 162 ASN A N 1
ATOM 1212 C CA . ASN A 1 162 ? 4.612 -12.649 -5.340 1.00 96.81 162 ASN A CA 1
ATOM 1213 C C . ASN A 1 162 ? 5.524 -13.567 -4.500 1.00 96.81 162 ASN A C 1
ATOM 1215 O O . ASN A 1 162 ? 6.591 -13.151 -4.043 1.00 96.81 162 ASN A O 1
ATOM 1219 N N . ALA A 1 163 ? 5.131 -14.829 -4.288 1.00 96.50 163 ALA A N 1
ATOM 1220 C CA . ALA A 1 163 ? 5.788 -15.731 -3.342 1.00 96.50 163 ALA A CA 1
ATOM 1221 C C . ALA A 1 163 ? 7.270 -15.964 -3.661 1.00 96.50 163 ALA A C 1
ATOM 1223 O O . ALA A 1 163 ? 8.082 -16.099 -2.751 1.00 96.50 163 ALA A O 1
ATOM 1224 N N . ALA A 1 164 ? 7.639 -16.021 -4.944 1.00 95.50 164 ALA A N 1
ATOM 1225 C CA . ALA A 1 164 ? 9.023 -16.248 -5.358 1.00 95.50 164 ALA A CA 1
ATOM 1226 C C . ALA A 1 164 ? 9.940 -15.062 -5.012 1.00 95.50 164 ALA A C 1
ATOM 1228 O O . ALA A 1 164 ? 11.062 -15.273 -4.540 1.00 95.50 164 ALA A O 1
ATOM 1229 N N . ASP A 1 165 ? 9.448 -13.836 -5.203 1.00 96.50 165 ASP A N 1
ATOM 1230 C CA . ASP A 1 165 ? 10.188 -12.606 -4.923 1.00 96.50 165 ASP A CA 1
ATOM 1231 C C . ASP A 1 165 ? 10.410 -12.449 -3.412 1.00 96.50 165 ASP A C 1
ATOM 1233 O O . ASP A 1 165 ? 11.545 -12.294 -2.953 1.00 96.50 165 ASP A O 1
ATOM 1237 N N . TYR A 1 166 ? 9.345 -12.615 -2.620 1.00 96.31 166 TYR A N 1
ATOM 1238 C CA . TYR A 1 166 ? 9.433 -12.590 -1.159 1.00 96.31 166 TYR A CA 1
ATOM 1239 C C . TYR A 1 166 ? 10.296 -13.721 -0.599 1.00 96.31 166 TYR A C 1
ATOM 1241 O O . TYR A 1 166 ? 11.126 -13.476 0.273 1.00 96.31 166 TYR A O 1
ATOM 1249 N N . ALA A 1 167 ? 10.157 -14.948 -1.108 1.00 96.44 167 ALA A N 1
ATOM 1250 C CA . ALA A 1 167 ? 10.953 -16.083 -0.649 1.00 96.44 167 ALA A CA 1
ATOM 1251 C C . ALA A 1 167 ? 12.451 -15.868 -0.871 1.00 96.44 167 ALA A C 1
ATOM 1253 O O . ALA A 1 167 ? 13.253 -16.165 0.013 1.00 96.44 167 ALA A O 1
ATOM 1254 N N . THR A 1 168 ? 12.830 -15.335 -2.034 1.00 96.56 168 THR A N 1
ATOM 1255 C CA . THR A 1 168 ? 14.233 -15.048 -2.350 1.00 96.56 168 THR A CA 1
ATOM 1256 C C . THR A 1 168 ? 14.778 -13.966 -1.420 1.00 96.56 168 THR A C 1
ATOM 1258 O O . THR A 1 168 ? 15.840 -14.144 -0.826 1.00 96.56 168 THR A O 1
ATOM 1261 N N . ALA A 1 169 ? 14.023 -12.884 -1.218 1.00 95.56 169 ALA A N 1
ATOM 1262 C CA . ALA A 1 169 ? 14.410 -11.790 -0.334 1.00 95.56 169 ALA A CA 1
ATOM 1263 C C . ALA A 1 169 ? 14.526 -12.208 1.145 1.00 95.56 169 ALA A C 1
ATOM 1265 O O . ALA A 1 169 ? 15.508 -11.873 1.820 1.00 95.56 169 ALA A O 1
ATOM 1266 N N . LEU A 1 170 ? 13.563 -12.990 1.643 1.00 95.88 170 LEU A N 1
ATOM 1267 C CA . LEU A 1 170 ? 13.584 -13.535 3.001 1.00 95.88 170 LEU A CA 1
ATOM 1268 C C . LEU A 1 170 ? 14.743 -14.514 3.193 1.00 95.88 170 LEU A C 1
ATOM 1270 O O . LEU A 1 170 ? 15.439 -14.432 4.202 1.00 95.88 170 LEU A O 1
ATOM 1274 N N . ALA A 1 171 ? 15.023 -15.380 2.214 1.00 96.25 171 ALA A N 1
ATOM 1275 C CA . ALA A 1 171 ? 16.102 -16.362 2.308 1.00 96.25 171 ALA A CA 1
ATOM 1276 C C . ALA A 1 171 ? 17.496 -15.737 2.479 1.00 96.25 171 ALA A C 1
ATOM 1278 O O . ALA A 1 171 ? 18.417 -16.445 2.887 1.00 96.25 171 ALA A O 1
ATOM 1279 N N . ALA A 1 172 ? 17.673 -14.443 2.194 1.00 94.75 172 ALA A N 1
ATOM 1280 C CA . ALA A 1 172 ? 18.965 -13.771 2.314 1.00 94.75 172 ALA A CA 1
ATOM 1281 C C . ALA A 1 172 ? 19.543 -13.811 3.743 1.00 94.75 172 ALA A C 1
ATOM 1283 O O . ALA A 1 172 ? 20.750 -13.974 3.902 1.00 94.75 172 ALA A O 1
ATOM 1284 N N . GLU A 1 173 ? 18.694 -13.754 4.775 1.00 93.88 173 GLU A N 1
ATOM 1285 C CA . GLU A 1 173 ? 19.106 -13.789 6.187 1.00 93.88 173 GLU A CA 1
ATOM 1286 C C . GLU A 1 173 ? 18.115 -14.584 7.043 1.00 93.88 173 GLU A C 1
ATOM 1288 O O . GLU A 1 173 ? 17.002 -14.883 6.610 1.00 93.88 173 GLU A O 1
ATOM 1293 N N . ASP A 1 174 ? 18.524 -14.962 8.256 1.00 93.06 174 ASP A N 1
ATOM 1294 C CA . ASP A 1 174 ? 17.716 -15.750 9.196 1.00 93.06 174 ASP A CA 1
ATOM 1295 C C . ASP A 1 174 ? 16.906 -14.874 10.151 1.00 93.06 174 ASP A C 1
ATOM 1297 O O . ASP A 1 174 ? 17.032 -14.948 11.370 1.00 93.06 174 ASP A O 1
ATOM 1301 N N . SER A 1 175 ? 16.103 -13.986 9.575 1.00 94.25 175 SER A N 1
ATOM 1302 C CA . SER A 1 175 ? 15.304 -13.019 10.319 1.00 94.25 175 SER A CA 1
ATOM 1303 C C . SER A 1 175 ? 13.963 -12.775 9.639 1.00 94.25 175 SER A C 1
ATOM 1305 O O . SER A 1 175 ? 13.863 -12.762 8.406 1.00 94.25 175 SER A O 1
ATOM 1307 N N . GLY A 1 176 ? 12.937 -12.583 10.471 1.00 94.19 176 GLY A N 1
ATOM 1308 C CA . GLY A 1 176 ? 11.656 -12.045 10.034 1.00 94.19 176 GLY A CA 1
ATOM 1309 C C . GLY A 1 176 ? 11.721 -10.534 9.808 1.00 94.19 176 GLY A C 1
ATOM 1310 O O . GLY A 1 176 ? 12.683 -9.876 10.204 1.00 94.19 176 GLY A O 1
ATOM 1311 N N . VAL A 1 177 ? 10.687 -9.988 9.174 1.00 95.50 177 VAL A N 1
ATOM 1312 C CA . VAL A 1 177 ? 10.555 -8.561 8.852 1.00 95.50 177 VAL A CA 1
ATOM 1313 C C . VAL A 1 177 ? 9.118 -8.090 9.042 1.00 95.50 177 VAL A C 1
ATOM 1315 O O . VAL A 1 177 ? 8.180 -8.879 8.934 1.00 95.50 177 VAL A O 1
ATOM 1318 N N . VAL A 1 178 ? 8.944 -6.790 9.276 1.00 93.94 178 VAL A N 1
ATOM 1319 C CA . VAL A 1 178 ? 7.642 -6.119 9.187 1.00 93.94 178 VAL A CA 1
ATOM 1320 C C . VAL A 1 178 ? 7.608 -5.311 7.894 1.00 93.94 178 VAL A C 1
ATOM 1322 O O . VAL A 1 178 ? 8.493 -4.493 7.655 1.00 93.94 178 VAL A O 1
ATOM 1325 N N . LEU A 1 179 ? 6.598 -5.549 7.061 1.00 94.38 179 LEU A N 1
ATOM 1326 C CA . LEU A 1 179 ? 6.362 -4.861 5.792 1.00 94.38 179 LEU A CA 1
ATOM 1327 C C . LEU A 1 179 ? 4.981 -4.204 5.780 1.00 94.38 179 LEU A C 1
ATOM 1329 O O . LEU A 1 179 ? 4.106 -4.560 6.565 1.00 94.38 179 LEU A O 1
ATOM 1333 N N . TYR A 1 180 ? 4.771 -3.298 4.830 1.00 94.88 180 TYR A N 1
ATOM 1334 C CA . TYR A 1 180 ? 3.474 -2.695 4.542 1.00 94.88 180 TYR A CA 1
ATOM 1335 C C . TYR A 1 180 ? 3.073 -3.080 3.118 1.00 94.88 180 TYR A C 1
ATOM 1337 O O . TYR A 1 180 ? 3.721 -2.672 2.158 1.00 94.88 180 TYR A O 1
ATOM 1345 N N . LEU A 1 181 ? 2.060 -3.938 2.975 1.00 94.88 181 LEU A N 1
ATOM 1346 C CA . LEU A 1 181 ? 1.648 -4.488 1.682 1.00 94.88 181 LEU A CA 1
ATOM 1347 C C . LEU A 1 181 ? 0.399 -3.799 1.144 1.00 94.88 181 LEU A C 1
ATOM 1349 O O . LEU A 1 181 ? -0.611 -3.679 1.835 1.00 94.88 181 LEU A O 1
ATOM 1353 N N . ASN A 1 182 ? 0.464 -3.391 -0.120 1.00 95.38 182 ASN A N 1
ATOM 1354 C CA . ASN A 1 182 ? -0.551 -2.581 -0.777 1.00 95.38 182 ASN A CA 1
ATOM 1355 C C . ASN A 1 182 ? -1.320 -3.392 -1.830 1.00 95.38 182 ASN A C 1
ATOM 1357 O O . ASN A 1 182 ? -0.981 -3.394 -3.012 1.00 95.38 182 ASN A O 1
ATOM 1361 N N . THR A 1 183 ? -2.389 -4.070 -1.412 1.00 96.06 183 THR A N 1
ATOM 1362 C CA . THR A 1 183 ? -3.234 -4.872 -2.321 1.00 96.06 183 THR A CA 1
ATOM 1363 C C . THR A 1 183 ? -4.045 -4.000 -3.291 1.00 96.06 183 THR A C 1
ATOM 1365 O O . THR A 1 183 ? -4.466 -4.456 -4.360 1.00 96.06 183 THR A O 1
ATOM 1368 N N . HIS A 1 184 ? -4.243 -2.718 -2.962 1.00 97.00 184 HIS A N 1
ATOM 1369 C CA . HIS A 1 184 ? -4.889 -1.750 -3.845 1.00 97.00 184 HIS A CA 1
ATOM 1370 C C . HIS A 1 184 ? -3.997 -1.347 -5.023 1.00 97.00 184 HIS A C 1
ATOM 1372 O O . HIS A 1 184 ? -4.520 -1.156 -6.120 1.00 97.00 184 HIS A O 1
ATOM 1378 N N . ALA A 1 185 ? -2.678 -1.261 -4.836 1.00 97.06 185 ALA A N 1
ATOM 1379 C CA . ALA A 1 185 ? -1.734 -0.951 -5.908 1.00 97.06 185 ALA A CA 1
ATOM 1380 C C . ALA A 1 185 ? -1.731 -2.042 -6.994 1.00 97.06 185 ALA A C 1
ATOM 1382 O O . ALA A 1 185 ? -1.738 -1.728 -8.186 1.00 97.06 185 ALA A O 1
ATOM 1383 N N . ASP A 1 186 ? -1.844 -3.315 -6.603 1.00 96.62 186 ASP A N 1
ATOM 1384 C CA . ASP A 1 186 ? -1.982 -4.417 -7.560 1.00 96.62 186 ASP A CA 1
ATOM 1385 C C . ASP A 1 186 ? -3.249 -4.266 -8.411 1.00 96.62 186 ASP A C 1
ATOM 1387 O O . ASP A 1 186 ? -3.232 -4.409 -9.635 1.00 96.62 186 ASP A O 1
ATOM 1391 N N . ARG A 1 187 ? -4.381 -3.977 -7.754 1.00 97.44 187 ARG A N 1
ATOM 1392 C CA . ARG A 1 187 ? -5.663 -3.767 -8.434 1.00 97.44 187 ARG A CA 1
ATOM 1393 C C . ARG A 1 187 ? -5.582 -2.576 -9.380 1.00 97.44 187 ARG A C 1
ATOM 1395 O O . ARG A 1 187 ? -6.003 -2.694 -10.528 1.00 97.44 187 ARG A O 1
ATOM 1402 N N . PHE A 1 188 ? -5.041 -1.463 -8.900 1.00 98.12 188 PHE A N 1
ATOM 1403 C CA . PHE A 1 188 ? -4.825 -0.253 -9.678 1.00 98.12 188 PHE A CA 1
ATOM 1404 C C . PHE A 1 188 ? -4.060 -0.552 -10.968 1.00 98.12 188 PHE A C 1
ATOM 1406 O O . PHE A 1 188 ? -4.549 -0.236 -12.052 1.00 98.12 188 PHE A O 1
ATOM 1413 N N . MET A 1 189 ? -2.918 -1.236 -10.870 1.00 98.31 189 MET A N 1
ATOM 1414 C CA . MET A 1 189 ? -2.103 -1.545 -12.042 1.00 98.31 189 MET A CA 1
ATOM 1415 C C . MET A 1 189 ? -2.781 -2.535 -12.993 1.00 98.31 189 MET A C 1
ATOM 1417 O O . MET A 1 189 ? -2.733 -2.339 -14.208 1.00 98.31 189 MET A O 1
ATOM 1421 N N . ARG A 1 190 ? -3.479 -3.556 -12.474 1.00 98.19 190 ARG A N 1
ATOM 1422 C CA . ARG A 1 190 ? -4.274 -4.469 -13.314 1.00 98.19 190 ARG A CA 1
ATOM 1423 C C . ARG A 1 190 ? -5.358 -3.732 -14.097 1.00 98.19 190 ARG A C 1
ATOM 1425 O O . ARG A 1 190 ? -5.521 -3.972 -15.291 1.00 98.19 190 ARG A O 1
ATOM 1432 N N . GLU A 1 191 ? -6.087 -2.826 -13.448 1.00 98.25 191 GLU A N 1
ATOM 1433 C CA . GLU A 1 191 ? -7.158 -2.059 -14.091 1.00 98.25 191 GLU A CA 1
ATOM 1434 C C . GLU A 1 191 ? -6.606 -1.050 -15.116 1.00 98.25 191 GLU A C 1
ATOM 1436 O O . GLU A 1 191 ? -7.185 -0.906 -16.196 1.00 98.25 191 GLU A O 1
ATOM 1441 N N . LEU A 1 192 ? -5.450 -0.427 -14.850 1.00 98.19 192 LEU A N 1
ATOM 1442 C CA . LEU A 1 192 ? -4.736 0.383 -15.845 1.00 98.19 192 LEU A CA 1
ATOM 1443 C C . LEU A 1 192 ? -4.287 -0.454 -17.052 1.00 98.19 192 LEU A C 1
ATOM 1445 O O . LEU A 1 192 ? -4.526 -0.066 -18.198 1.00 98.19 192 LEU A O 1
ATOM 1449 N N . GLY A 1 193 ? -3.673 -1.615 -16.817 1.00 98.00 193 GLY A N 1
ATOM 1450 C CA . GLY A 1 193 ? -3.192 -2.498 -17.882 1.00 98.00 193 GLY A CA 1
ATOM 1451 C C . GLY A 1 193 ? -4.309 -3.091 -18.744 1.00 98.00 193 GLY A C 1
ATOM 1452 O O . GLY A 1 193 ? -4.145 -3.250 -19.960 1.00 98.00 193 GLY A O 1
ATOM 1453 N N . ALA A 1 194 ? -5.471 -3.353 -18.138 1.00 97.44 194 ALA A N 1
ATOM 1454 C CA . ALA A 1 194 ? -6.676 -3.773 -18.845 1.00 97.44 194 ALA A CA 1
ATOM 1455 C C . ALA A 1 194 ? -7.228 -2.661 -19.754 1.00 97.44 194 ALA A C 1
ATOM 1457 O O . ALA A 1 194 ? -7.632 -2.939 -20.885 1.00 97.44 194 ALA A O 1
ATOM 1458 N N . ALA A 1 195 ? -7.211 -1.406 -19.290 1.00 97.75 195 ALA A N 1
ATOM 1459 C CA . ALA A 1 195 ? -7.676 -0.259 -20.068 1.00 97.75 195 ALA A CA 1
ATOM 1460 C C . ALA A 1 195 ? -6.698 0.149 -21.186 1.00 97.75 195 ALA A C 1
ATOM 1462 O O . ALA A 1 195 ? -7.125 0.661 -22.224 1.00 97.75 195 ALA A O 1
ATOM 1463 N N . LEU A 1 196 ? -5.391 -0.070 -21.007 1.00 98.38 196 LEU A N 1
ATOM 1464 C CA . LEU A 1 196 ? -4.376 0.282 -21.997 1.00 98.38 196 LEU A CA 1
ATOM 1465 C C . LEU A 1 196 ? -4.449 -0.643 -23.223 1.00 98.38 196 LEU A C 1
ATOM 1467 O O . LEU A 1 196 ? -4.347 -1.869 -23.121 1.00 98.38 196 LEU A O 1
ATOM 1471 N N . ARG A 1 197 ? -4.592 -0.052 -24.415 1.00 98.06 197 ARG A N 1
ATOM 1472 C CA . ARG A 1 197 ? -4.561 -0.762 -25.707 1.00 98.06 197 ARG A CA 1
ATOM 1473 C C . ARG A 1 197 ? -3.198 -0.706 -26.378 1.00 98.06 197 ARG A C 1
ATOM 1475 O O . ARG A 1 197 ? -2.760 -1.721 -26.921 1.00 98.06 197 ARG A O 1
ATOM 1482 N N . ALA A 1 198 ? -2.571 0.465 -26.365 1.00 97.88 198 ALA A N 1
ATOM 1483 C CA . ALA A 1 198 ? -1.231 0.688 -26.888 1.00 97.88 198 ALA A CA 1
ATOM 1484 C C . ALA A 1 198 ? -0.586 1.907 -26.211 1.00 97.88 198 ALA A C 1
ATOM 1486 O O . ALA A 1 198 ? -1.265 2.907 -25.979 1.00 97.88 198 ALA A O 1
ATOM 1487 N N . GLY A 1 199 ? 0.710 1.839 -25.923 1.00 98.12 199 GLY A N 1
ATOM 1488 C CA . GLY A 1 199 ? 1.452 2.885 -25.214 1.00 98.12 199 GLY A CA 1
ATOM 1489 C C . GLY A 1 199 ? 1.953 2.406 -23.854 1.00 98.12 199 GLY A C 1
ATOM 1490 O O . GLY A 1 199 ? 2.152 1.204 -23.679 1.00 98.12 199 GLY A O 1
ATOM 1491 N N . ALA A 1 200 ? 2.176 3.316 -22.904 1.00 98.31 200 ALA A N 1
ATOM 1492 C CA . ALA A 1 200 ? 2.827 2.980 -21.637 1.00 98.31 200 ALA A CA 1
ATOM 1493 C C . ALA A 1 200 ? 2.166 3.618 -20.409 1.00 98.31 200 ALA A C 1
ATOM 1495 O O . ALA A 1 200 ? 1.573 4.694 -20.479 1.00 98.31 200 ALA A O 1
ATOM 1496 N N . ILE A 1 201 ? 2.315 2.949 -19.271 1.00 98.25 201 ILE A N 1
ATOM 1497 C CA . ILE A 1 201 ? 2.035 3.466 -17.935 1.00 98.25 201 ILE A CA 1
ATOM 1498 C C . ILE A 1 201 ? 3.380 3.815 -17.297 1.00 98.25 201 ILE A C 1
ATOM 1500 O O . ILE A 1 201 ? 4.268 2.965 -17.235 1.00 98.25 201 ILE A O 1
ATOM 1504 N N . VAL A 1 202 ? 3.524 5.062 -16.858 1.00 98.00 202 VAL A N 1
ATOM 1505 C CA . VAL A 1 202 ? 4.702 5.605 -16.179 1.00 98.00 202 VAL A CA 1
ATOM 1506 C C . VAL A 1 202 ? 4.301 5.924 -14.746 1.00 98.00 202 VAL A C 1
ATOM 1508 O O . VAL A 1 202 ? 3.507 6.835 -14.509 1.00 98.00 202 VAL A O 1
ATOM 1511 N N . THR A 1 203 ? 4.837 5.166 -13.798 1.00 98.19 203 THR A N 1
ATOM 1512 C CA . THR A 1 203 ? 4.588 5.350 -12.369 1.00 98.19 203 THR A CA 1
ATOM 1513 C C . THR A 1 203 ? 5.843 5.864 -11.691 1.00 98.19 203 THR A C 1
ATOM 1515 O O . THR A 1 203 ? 6.868 5.190 -11.727 1.00 98.19 203 THR A O 1
ATOM 1518 N N . ILE A 1 204 ? 5.743 7.045 -11.087 1.00 97.94 204 ILE A N 1
ATOM 1519 C CA . ILE A 1 204 ? 6.794 7.707 -10.319 1.00 97.94 204 ILE A CA 1
ATOM 1520 C C . ILE A 1 204 ? 6.334 7.750 -8.868 1.00 97.94 204 ILE A C 1
ATOM 1522 O O . ILE A 1 204 ? 5.248 8.252 -8.577 1.00 97.94 204 ILE A O 1
ATOM 1526 N N . ASP A 1 205 ? 7.119 7.152 -7.984 1.00 97.44 205 ASP A N 1
ATOM 1527 C CA . ASP A 1 205 ? 6.814 7.092 -6.557 1.00 97.44 205 ASP A CA 1
ATOM 1528 C C . ASP A 1 205 ? 8.068 6.697 -5.770 1.00 97.44 205 ASP A C 1
ATOM 1530 O O . ASP A 1 205 ? 9.008 6.137 -6.347 1.00 97.44 205 ASP A O 1
ATOM 1534 N N . TYR A 1 206 ? 8.097 6.926 -4.460 1.00 94.06 206 TYR A N 1
ATOM 1535 C CA . TYR A 1 206 ? 9.152 6.355 -3.625 1.00 94.06 206 TYR A CA 1
ATOM 1536 C C . TYR A 1 206 ? 8.838 4.912 -3.246 1.00 94.06 206 TYR A C 1
ATOM 1538 O O . TYR A 1 206 ? 7.707 4.494 -2.997 1.00 94.06 206 TYR A O 1
ATOM 1546 N N . GLY A 1 207 ? 9.894 4.113 -3.225 1.00 94.94 207 GLY A N 1
ATOM 1547 C CA . GLY A 1 207 ? 9.796 2.695 -2.949 1.00 94.94 207 GLY A CA 1
ATOM 1548 C C . GLY A 1 207 ? 10.954 1.928 -3.547 1.00 94.94 207 GLY A C 1
ATOM 1549 O O . GLY A 1 207 ? 11.994 2.492 -3.905 1.00 94.94 207 GLY A O 1
ATOM 1550 N N . GLU A 1 208 ? 10.771 0.616 -3.636 1.00 95.56 208 GLU A N 1
ATOM 1551 C CA . GLU A 1 208 ? 11.843 -0.298 -3.994 1.00 95.56 208 GLU A CA 1
ATOM 1552 C C . GLU A 1 208 ? 11.303 -1.625 -4.560 1.00 95.56 208 GLU A C 1
ATOM 1554 O O . GLU A 1 208 ? 10.106 -1.924 -4.524 1.00 95.56 208 GLU A O 1
ATOM 1559 N N . SER A 1 209 ? 12.198 -2.438 -5.117 1.00 96.69 209 SER A N 1
ATOM 1560 C CA . SER A 1 209 ? 11.953 -3.854 -5.374 1.00 96.69 209 SER A CA 1
ATOM 1561 C C . SER A 1 209 ? 11.563 -4.607 -4.093 1.00 96.69 209 SER A C 1
ATOM 1563 O O . SER A 1 209 ? 11.939 -4.226 -2.982 1.00 96.69 209 SER A O 1
ATOM 1565 N N . ALA A 1 210 ? 10.879 -5.745 -4.232 1.00 96.06 210 ALA A N 1
ATOM 1566 C CA . ALA A 1 210 ? 10.556 -6.627 -3.106 1.00 96.06 210 ALA A CA 1
ATOM 1567 C C . ALA A 1 210 ? 11.810 -7.024 -2.304 1.00 96.06 210 ALA A C 1
ATOM 1569 O O . ALA A 1 210 ? 11.769 -7.080 -1.075 1.00 96.06 210 ALA A O 1
ATOM 1570 N N . TRP A 1 211 ? 12.942 -7.238 -2.987 1.00 96.00 211 TRP A N 1
ATOM 1571 C CA . TRP A 1 211 ? 14.236 -7.458 -2.340 1.00 96.00 211 TRP A CA 1
ATOM 1572 C C . TRP A 1 211 ? 14.624 -6.302 -1.437 1.00 96.00 211 TRP A C 1
ATOM 1574 O O . TRP A 1 211 ? 14.885 -6.509 -0.251 1.00 96.00 211 TRP A O 1
ATOM 1584 N N . GLY A 1 212 ? 14.695 -5.099 -2.005 1.00 94.75 212 GLY A N 1
ATOM 1585 C CA . GLY A 1 212 ? 15.179 -3.950 -1.269 1.00 94.75 212 GLY A CA 1
ATOM 1586 C C . GLY A 1 212 ? 14.222 -3.561 -0.149 1.00 94.75 212 GLY A C 1
ATOM 1587 O O . GLY A 1 212 ? 14.719 -3.289 0.933 1.00 94.75 212 GLY A O 1
ATOM 1588 N N . LEU A 1 213 ? 12.898 -3.684 -0.314 1.00 95.00 213 LEU A N 1
ATOM 1589 C CA . LEU A 1 213 ? 11.940 -3.486 0.784 1.00 95.00 213 LEU A CA 1
ATOM 1590 C C . LEU A 1 213 ? 12.202 -4.427 1.967 1.00 95.00 213 LEU A C 1
ATOM 1592 O O . LEU A 1 213 ? 12.240 -3.978 3.111 1.00 95.00 213 LEU A O 1
ATOM 1596 N N . VAL A 1 214 ? 12.443 -5.717 1.711 1.00 95.00 214 VAL A N 1
ATOM 1597 C CA . VAL A 1 214 ? 12.780 -6.680 2.773 1.00 95.00 214 VAL A CA 1
ATOM 1598 C C . VAL A 1 214 ? 14.112 -6.327 3.439 1.00 95.00 214 VAL A C 1
ATOM 1600 O O . VAL A 1 214 ? 14.199 -6.342 4.666 1.00 95.00 214 VAL A O 1
ATOM 1603 N N . GLN A 1 215 ? 15.147 -5.976 2.668 1.00 93.25 215 GLN A N 1
ATOM 1604 C CA . GLN A 1 215 ? 16.442 -5.621 3.261 1.00 93.25 215 GLN A CA 1
ATOM 1605 C C . GLN A 1 215 ? 16.397 -4.272 4.005 1.00 93.25 215 GLN A C 1
ATOM 1607 O O . GLN A 1 215 ? 17.056 -4.126 5.030 1.00 93.25 215 GLN A O 1
ATOM 1612 N N . CYS A 1 216 ? 15.621 -3.298 3.522 1.00 91.81 216 CYS A N 1
ATOM 1613 C CA . CYS A 1 216 ? 15.340 -2.031 4.202 1.00 91.81 216 CYS A CA 1
ATOM 1614 C C . CYS A 1 216 ? 14.672 -2.288 5.554 1.00 91.81 216 CYS A C 1
ATOM 1616 O O . CYS A 1 216 ? 15.190 -1.857 6.583 1.00 91.81 216 CYS A O 1
ATOM 1618 N N . ALA A 1 217 ? 13.609 -3.097 5.575 1.00 92.00 217 ALA A N 1
ATOM 1619 C CA . ALA A 1 217 ? 12.913 -3.450 6.807 1.00 92.00 217 ALA A CA 1
ATOM 1620 C C . ALA A 1 217 ? 13.846 -4.090 7.855 1.00 92.00 217 ALA A C 1
ATOM 1622 O O . ALA A 1 217 ? 13.740 -3.777 9.038 1.00 92.00 217 ALA A O 1
ATOM 1623 N N . ARG A 1 218 ? 14.811 -4.927 7.439 1.00 90.94 218 ARG A N 1
ATOM 1624 C CA . ARG A 1 218 ? 15.827 -5.513 8.344 1.00 90.94 218 ARG A CA 1
ATOM 1625 C C . ARG A 1 218 ? 16.755 -4.485 8.975 1.00 90.94 218 ARG A C 1
ATOM 1627 O O . ARG A 1 218 ? 17.149 -4.643 10.127 1.00 90.94 218 ARG A O 1
ATOM 1634 N N . ARG A 1 219 ? 17.117 -3.446 8.224 1.00 89.94 219 ARG A N 1
ATOM 1635 C CA . ARG A 1 219 ? 17.973 -2.357 8.714 1.00 89.94 219 ARG A CA 1
ATOM 1636 C C . ARG A 1 219 ? 17.215 -1.351 9.580 1.00 89.94 219 ARG A C 1
ATOM 1638 O O . ARG A 1 219 ? 17.842 -0.473 10.163 1.00 89.94 219 ARG A O 1
ATOM 1645 N N . GLY A 1 220 ? 15.894 -1.496 9.691 1.00 84.25 220 GLY A N 1
ATOM 1646 C CA . GLY A 1 220 ? 15.034 -0.502 10.322 1.00 84.25 220 GLY A CA 1
ATOM 1647 C C . GLY A 1 220 ? 14.793 0.719 9.434 1.00 84.25 220 GLY A C 1
ATOM 1648 O O . GLY A 1 220 ? 14.376 1.754 9.944 1.00 84.25 220 GLY A O 1
ATOM 1649 N N . ASP A 1 221 ? 15.044 0.610 8.125 1.00 83.31 221 ASP A N 1
ATOM 1650 C CA . ASP A 1 221 ? 14.683 1.642 7.158 1.00 83.31 221 ASP A CA 1
ATOM 1651 C C . ASP A 1 221 ? 13.164 1.543 6.926 1.00 83.31 221 ASP A C 1
ATOM 1653 O O . ASP A 1 221 ? 12.654 0.505 6.494 1.00 83.31 221 ASP A O 1
ATOM 1657 N N . PHE A 1 222 ? 12.433 2.598 7.294 1.00 67.44 222 PHE A N 1
ATOM 1658 C CA . PHE A 1 222 ? 10.980 2.555 7.478 1.00 67.44 222 PHE A CA 1
ATOM 1659 C C . PHE A 1 222 ? 10.206 2.657 6.151 1.00 67.44 222 PHE A C 1
ATOM 1661 O O . PHE A 1 222 ? 10.200 3.728 5.545 1.00 67.44 222 PHE A O 1
ATOM 1668 N N . PRO A 1 223 ? 9.454 1.614 5.741 1.00 77.81 223 PRO A N 1
ATOM 1669 C CA . PRO A 1 223 ? 8.614 1.648 4.545 1.00 77.81 223 PRO A CA 1
ATOM 1670 C C . PRO A 1 223 ? 7.261 2.338 4.779 1.00 77.81 223 PRO A C 1
ATOM 1672 O O . PRO A 1 223 ? 6.387 2.238 3.928 1.00 77.81 223 PRO A O 1
ATOM 1675 N N . PHE A 1 224 ? 7.053 2.986 5.931 1.00 87.94 224 PHE A N 1
ATOM 1676 C CA . PHE A 1 224 ? 5.807 3.660 6.301 1.00 87.94 224 PHE A CA 1
ATOM 1677 C C . PHE A 1 224 ? 6.101 5.010 6.951 1.00 87.94 224 PHE A C 1
ATOM 1679 O O . PHE A 1 224 ? 6.858 5.098 7.925 1.00 87.94 224 PHE A O 1
ATOM 1686 N N . ARG A 1 225 ? 5.504 6.064 6.401 1.00 86.56 225 ARG A N 1
ATOM 1687 C CA . ARG A 1 225 ? 5.691 7.452 6.821 1.00 86.56 225 ARG A CA 1
ATOM 1688 C C . ARG A 1 225 ? 4.371 8.030 7.293 1.00 86.56 225 ARG A C 1
ATOM 1690 O O . ARG A 1 225 ? 3.316 7.731 6.742 1.00 86.56 225 ARG A O 1
ATOM 1697 N N . VAL A 1 226 ? 4.463 8.847 8.333 1.00 85.38 226 VAL A N 1
ATOM 1698 C CA . VAL A 1 226 ? 3.355 9.628 8.873 1.00 85.38 226 VAL A CA 1
ATOM 1699 C C . VAL A 1 226 ? 3.799 11.083 8.876 1.00 85.38 226 VAL A C 1
ATOM 1701 O O . VAL A 1 226 ? 4.906 11.383 9.319 1.00 85.38 226 VAL A O 1
ATOM 1704 N N . TYR A 1 227 ? 2.956 11.967 8.357 1.00 81.94 227 TYR A N 1
ATOM 1705 C CA . TYR A 1 227 ? 3.199 13.406 8.311 1.00 81.94 227 TYR A CA 1
ATOM 1706 C C . TYR A 1 227 ? 2.038 14.137 8.980 1.00 81.94 227 TYR A C 1
ATOM 1708 O O . TYR A 1 227 ? 0.878 13.803 8.753 1.00 81.94 227 TYR A O 1
ATOM 1716 N N . GLY A 1 228 ? 2.314 15.165 9.776 1.00 73.94 228 GLY A N 1
ATOM 1717 C CA . GLY A 1 228 ? 1.271 15.957 10.426 1.00 73.94 228 GLY A CA 1
ATOM 1718 C C . GLY A 1 228 ? 1.813 17.260 10.999 1.00 73.94 228 GLY A C 1
ATOM 1719 O O . GLY A 1 228 ? 3.022 17.435 11.113 1.00 73.94 228 GLY A O 1
ATOM 1720 N N . GLU A 1 229 ? 0.914 18.167 11.390 1.00 65.75 229 GLU A N 1
ATOM 1721 C CA . GLU A 1 229 ? 1.262 19.506 11.910 1.00 65.75 229 GLU A CA 1
ATOM 1722 C C . GLU A 1 229 ? 2.189 19.474 13.140 1.00 65.75 229 GLU A C 1
ATOM 1724 O O . GLU A 1 229 ? 2.861 20.458 13.439 1.00 65.75 229 GLU A O 1
ATOM 1729 N N . TRP A 1 230 ? 2.237 18.341 13.843 1.00 57.06 230 TRP A N 1
ATOM 1730 C CA . TRP A 1 230 ? 2.941 18.166 15.114 1.00 57.06 230 TRP A CA 1
ATOM 1731 C C . TRP A 1 230 ? 4.253 17.383 15.006 1.00 57.06 230 TRP A C 1
ATOM 1733 O O . TRP A 1 230 ? 4.881 17.121 16.034 1.00 57.06 230 TRP A O 1
ATOM 1743 N N . GLN A 1 231 ? 4.666 16.971 13.803 1.00 51.91 231 GLN A N 1
ATOM 1744 C CA . GLN A 1 231 ? 5.860 16.146 13.614 1.00 51.91 231 GLN A CA 1
ATOM 1745 C C . GLN A 1 231 ? 6.677 16.616 12.406 1.00 51.91 231 GLN A C 1
ATOM 1747 O O . GLN A 1 231 ? 6.312 16.369 11.258 1.00 51.91 231 GLN A O 1
ATOM 1752 N N . ASP A 1 232 ? 7.830 17.235 12.678 1.00 49.12 232 ASP A N 1
ATOM 1753 C CA . ASP A 1 232 ? 8.930 17.260 11.713 1.00 49.12 232 ASP A CA 1
ATOM 1754 C C . ASP A 1 232 ? 9.380 15.813 11.455 1.00 49.12 232 ASP A C 1
ATOM 1756 O O . ASP A 1 232 ? 9.471 15.005 12.384 1.00 49.12 232 ASP A O 1
ATOM 1760 N N . TYR A 1 233 ? 9.666 15.474 10.196 1.00 48.19 233 TYR A N 1
ATOM 1761 C CA . TYR A 1 233 ? 10.122 14.139 9.805 1.00 48.19 233 TYR A CA 1
ATOM 1762 C C . TYR A 1 233 ? 11.379 13.733 10.595 1.00 48.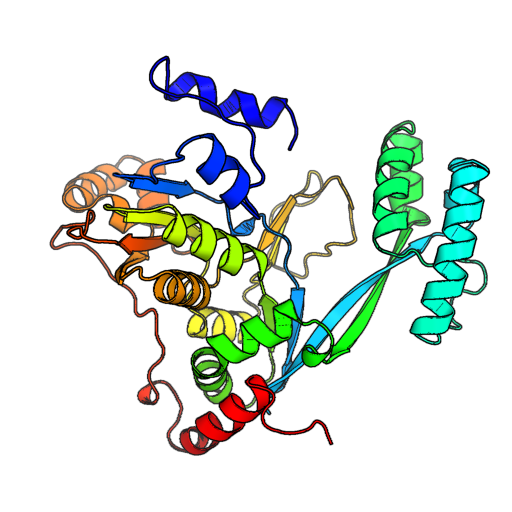19 233 TYR A C 1
ATOM 1764 O O . TYR A 1 233 ? 12.471 14.260 10.374 1.00 48.19 233 TYR A O 1
ATOM 1772 N N . VAL A 1 234 ? 11.237 12.749 11.487 1.00 45.59 234 VAL A N 1
ATOM 1773 C CA . VAL A 1 234 ? 12.358 12.056 12.131 1.00 45.59 234 VAL A CA 1
ATOM 1774 C C . VAL A 1 234 ? 12.125 10.552 11.986 1.00 45.59 234 VAL A C 1
ATOM 1776 O O . VAL A 1 234 ? 11.111 10.049 12.461 1.00 45.59 234 VAL A O 1
ATOM 1779 N N . PRO A 1 235 ? 13.039 9.791 11.361 1.00 46.69 235 PRO A N 1
ATOM 1780 C CA . PRO A 1 235 ? 12.844 8.360 11.151 1.00 46.69 235 PRO A CA 1
ATOM 1781 C C . PRO A 1 235 ? 13.040 7.570 12.460 1.00 46.69 235 PRO A C 1
ATOM 1783 O O . PRO A 1 235 ? 14.129 7.044 12.663 1.00 46.69 235 PRO A O 1
ATOM 1786 N N . ARG A 1 236 ? 12.028 7.509 13.352 1.00 53.62 236 ARG A N 1
ATOM 1787 C CA . ARG A 1 236 ? 11.834 6.561 14.493 1.00 53.62 236 ARG A CA 1
ATOM 1788 C C . ARG A 1 236 ? 10.335 6.514 14.884 1.00 53.62 236 ARG A C 1
ATOM 1790 O O . ARG A 1 236 ? 9.634 7.450 14.540 1.00 53.62 236 ARG A O 1
ATOM 1797 N N . PRO A 1 237 ? 9.839 5.445 15.549 1.00 54.16 237 PRO A N 1
ATOM 1798 C CA . PRO A 1 237 ? 8.551 4.808 15.236 1.00 54.16 237 PRO A CA 1
ATOM 1799 C C . PRO A 1 237 ? 7.410 5.809 15.022 1.00 54.16 237 PRO A C 1
ATOM 1801 O O . PRO A 1 237 ? 6.966 6.468 15.959 1.00 54.16 237 PRO A O 1
ATOM 1804 N N . ASN A 1 238 ? 6.934 5.877 13.780 1.00 69.88 238 ASN A N 1
ATOM 1805 C CA . ASN A 1 238 ? 5.747 6.642 13.435 1.00 69.88 238 ASN A CA 1
ATOM 1806 C C . ASN A 1 238 ? 4.526 5.915 13.996 1.00 69.88 238 ASN A C 1
ATOM 1808 O O . ASN A 1 238 ? 4.303 4.748 13.667 1.00 69.88 238 ASN A O 1
ATOM 1812 N N . ASP A 1 239 ? 3.767 6.597 14.847 1.00 81.62 239 ASP A N 1
ATOM 1813 C CA . ASP A 1 239 ? 2.542 6.062 15.423 1.00 81.62 239 ASP A CA 1
ATOM 1814 C C . ASP A 1 239 ? 1.331 6.464 14.556 1.00 81.62 239 ASP A C 1
ATOM 1816 O O . ASP A 1 239 ? 0.871 7.611 14.649 1.00 81.62 239 ASP A O 1
ATOM 1820 N N . PRO A 1 240 ? 0.781 5.545 13.729 1.00 87.44 240 PRO A N 1
ATOM 1821 C CA . PRO A 1 240 ? -0.405 5.814 12.914 1.00 87.44 240 PRO A CA 1
ATOM 1822 C C . PRO A 1 240 ? -1.670 6.049 13.751 1.00 87.44 240 PRO A C 1
ATOM 1824 O O . PRO A 1 240 ? -2.725 6.347 13.192 1.00 87.44 240 PRO A O 1
ATOM 1827 N N . TYR A 1 241 ? -1.589 5.931 15.074 1.00 89.50 241 TYR A N 1
ATOM 1828 C CA . TYR A 1 241 ? -2.703 6.101 15.996 1.00 89.50 241 TYR A CA 1
ATOM 1829 C C . TYR A 1 241 ? -2.683 7.448 16.724 1.00 89.50 241 TYR A C 1
ATOM 1831 O O . TYR A 1 241 ? -3.666 7.793 17.372 1.00 89.50 241 TYR A O 1
ATOM 1839 N N . SER A 1 242 ? -1.608 8.228 16.583 1.00 85.62 242 SER A N 1
ATOM 1840 C CA . SER A 1 242 ? -1.394 9.454 17.363 1.00 85.62 242 SER A CA 1
ATOM 1841 C C . SER A 1 242 ? -2.336 10.611 17.006 1.00 85.62 242 SER A C 1
ATOM 1843 O O . SER A 1 242 ? -2.760 11.353 17.891 1.00 85.62 242 SER A O 1
ATOM 1845 N N . ALA A 1 243 ? -2.683 10.774 15.725 1.00 86.25 243 ALA A N 1
ATOM 1846 C CA . ALA A 1 243 ? -3.526 11.875 15.255 1.00 86.25 243 ALA A CA 1
ATOM 1847 C C . ALA A 1 243 ? -4.486 11.432 14.123 1.00 86.25 243 ALA A C 1
ATOM 1849 O O . ALA A 1 243 ? -4.378 11.880 12.972 1.00 86.25 243 ALA A O 1
ATOM 1850 N N . PRO A 1 244 ? -5.426 10.507 14.404 1.00 88.38 244 PRO A N 1
ATOM 1851 C CA . PRO A 1 244 ? -6.270 9.901 13.381 1.00 88.38 244 PRO A CA 1
ATOM 1852 C C . PRO A 1 244 ? -7.164 10.947 12.703 1.00 88.38 244 PRO A C 1
ATOM 1854 O O . PRO A 1 244 ? -7.956 11.640 13.337 1.00 88.38 244 PRO A O 1
ATOM 1857 N N . GLY A 1 245 ? -7.059 11.028 11.376 1.00 86.12 245 GLY A N 1
ATOM 1858 C CA . GLY A 1 245 ? -7.822 11.966 10.547 1.00 86.12 245 GLY A CA 1
ATOM 1859 C C . GLY A 1 245 ? -7.146 13.318 10.298 1.00 86.12 245 GLY A C 1
ATOM 1860 O O . GLY A 1 245 ? -7.641 14.068 9.459 1.00 86.12 245 GLY A O 1
ATOM 1861 N N . THR A 1 246 ? -6.022 13.619 10.957 1.00 83.81 246 THR A N 1
ATOM 1862 C CA . THR A 1 246 ? -5.251 14.863 10.742 1.00 83.81 246 THR A CA 1
ATOM 1863 C C . THR A 1 246 ? -3.814 14.630 10.284 1.00 83.81 246 THR A C 1
ATOM 1865 O O . THR A 1 246 ? -3.091 15.595 10.053 1.00 83.81 246 THR A O 1
ATOM 1868 N N . GLN A 1 247 ? -3.397 13.374 10.151 1.00 86.50 247 GLN A N 1
ATOM 1869 C CA . GLN A 1 247 ? -2.090 13.000 9.624 1.00 86.50 247 GLN A CA 1
ATOM 1870 C C . GLN A 1 247 ? -2.215 12.358 8.243 1.00 86.50 247 GLN A C 1
ATOM 1872 O O . GLN A 1 247 ? -3.165 11.617 7.968 1.00 86.50 247 GLN A O 1
ATOM 1877 N N . ASP A 1 248 ? -1.247 12.651 7.387 1.00 87.75 248 ASP A N 1
ATOM 1878 C CA . ASP A 1 248 ? -1.019 11.922 6.152 1.00 87.75 248 ASP A CA 1
ATOM 1879 C C . ASP A 1 248 ? -0.220 10.653 6.452 1.00 87.75 248 ASP A C 1
ATOM 1881 O O . ASP A 1 248 ? 0.643 10.643 7.331 1.00 87.75 248 ASP A O 1
ATOM 1885 N N . MET A 1 249 ? -0.540 9.571 5.754 1.00 90.38 249 MET A N 1
ATOM 1886 C CA . MET A 1 249 ? 0.074 8.266 5.962 1.00 90.38 249 MET A CA 1
ATOM 1887 C C . MET A 1 249 ? 0.362 7.634 4.620 1.00 90.38 249 MET A C 1
ATOM 1889 O O . MET A 1 249 ? -0.548 7.438 3.812 1.00 90.38 249 MET A O 1
ATOM 1893 N N . THR A 1 250 ? 1.612 7.252 4.427 1.00 92.75 250 THR A N 1
ATOM 1894 C CA . THR A 1 250 ? 2.070 6.720 3.157 1.00 92.75 250 THR A CA 1
ATOM 1895 C C . THR A 1 250 ? 3.020 5.550 3.343 1.00 92.75 250 THR A C 1
ATOM 1897 O O . THR A 1 250 ? 3.634 5.379 4.401 1.00 92.75 250 THR A O 1
ATOM 1900 N N . ALA A 1 251 ? 3.135 4.709 2.320 1.00 93.38 251 ALA A N 1
ATOM 1901 C CA . ALA A 1 251 ? 4.012 3.548 2.346 1.00 93.38 251 ALA A CA 1
ATOM 1902 C C . ALA A 1 251 ? 4.828 3.415 1.061 1.00 93.38 251 ALA A C 1
ATOM 1904 O O . ALA A 1 251 ? 4.326 3.687 -0.026 1.00 93.38 251 ALA A O 1
ATOM 1905 N N . ASP A 1 252 ? 6.064 2.932 1.190 1.00 95.00 252 ASP A N 1
ATOM 1906 C CA . ASP A 1 252 ? 6.926 2.637 0.047 1.00 95.00 252 ASP A CA 1
ATOM 1907 C C . ASP A 1 252 ? 6.237 1.674 -0.922 1.00 95.00 252 ASP A C 1
ATOM 1909 O O . ASP A 1 252 ? 5.729 0.611 -0.543 1.00 95.00 252 ASP A O 1
ATOM 1913 N N . VAL A 1 253 ? 6.290 2.013 -2.205 1.00 97.12 253 VAL A N 1
ATOM 1914 C CA . VAL A 1 253 ? 5.722 1.182 -3.259 1.00 97.12 253 VAL A CA 1
ATOM 1915 C C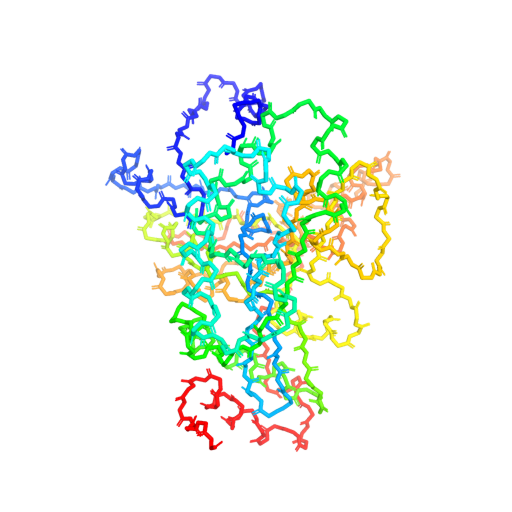 . VAL A 1 253 ? 6.594 -0.052 -3.493 1.00 97.12 253 VAL A C 1
ATOM 1917 O O . VAL A 1 253 ? 7.794 0.043 -3.754 1.00 97.12 253 VAL A O 1
ATOM 1920 N N . ASN A 1 254 ? 5.973 -1.235 -3.472 1.00 97.19 254 ASN A N 1
ATOM 1921 C CA . ASN A 1 254 ? 6.599 -2.461 -3.966 1.00 97.19 254 ASN A CA 1
ATOM 1922 C C . ASN A 1 254 ? 6.511 -2.515 -5.494 1.00 97.19 254 ASN A C 1
ATOM 1924 O O . ASN A 1 254 ? 5.538 -3.022 -6.063 1.00 97.19 254 ASN A O 1
ATOM 1928 N N . PHE A 1 255 ? 7.547 -2.022 -6.169 1.00 98.25 255 PHE A N 1
ATOM 1929 C CA . PHE A 1 255 ? 7.580 -1.983 -7.631 1.00 98.25 255 PHE A CA 1
ATOM 1930 C C . PHE A 1 255 ? 7.648 -3.374 -8.268 1.00 98.25 255 PHE A C 1
ATOM 1932 O O . PHE A 1 255 ? 7.192 -3.547 -9.401 1.00 98.25 255 PHE A O 1
ATOM 1939 N N . THR A 1 256 ? 8.180 -4.381 -7.564 1.00 98.06 256 THR A N 1
ATOM 1940 C CA . THR A 1 256 ? 8.190 -5.766 -8.060 1.00 98.06 256 THR A CA 1
ATOM 1941 C C . THR A 1 256 ? 6.763 -6.297 -8.152 1.00 98.06 256 THR A C 1
ATOM 1943 O O . THR A 1 256 ? 6.358 -6.772 -9.215 1.00 98.06 256 THR A O 1
ATOM 1946 N N . ALA A 1 257 ? 5.973 -6.132 -7.085 1.00 97.56 257 ALA A N 1
ATOM 1947 C CA . ALA A 1 257 ? 4.565 -6.527 -7.075 1.00 97.56 257 ALA A CA 1
ATOM 1948 C C . ALA A 1 257 ? 3.741 -5.736 -8.101 1.00 97.56 257 ALA A C 1
ATOM 1950 O O . ALA A 1 257 ? 2.956 -6.321 -8.848 1.00 97.56 257 ALA A O 1
ATOM 1951 N N . LEU A 1 258 ? 3.989 -4.428 -8.217 1.00 98.12 258 LEU A N 1
ATOM 1952 C CA . LEU A 1 258 ? 3.310 -3.575 -9.189 1.00 98.12 258 LEU A CA 1
ATOM 1953 C C . LEU A 1 258 ? 3.576 -4.029 -10.635 1.00 98.12 258 LEU A C 1
ATOM 1955 O O . LEU A 1 258 ? 2.651 -4.136 -11.441 1.00 98.12 258 LEU A O 1
ATOM 1959 N N . ALA A 1 259 ? 4.825 -4.366 -10.967 1.00 98.44 259 ALA A N 1
ATOM 1960 C CA . ALA A 1 259 ? 5.160 -4.905 -12.280 1.00 98.44 259 ALA A CA 1
ATOM 1961 C C . ALA A 1 259 ? 4.570 -6.299 -12.521 1.00 98.44 259 ALA A C 1
ATOM 1963 O O . ALA A 1 259 ? 4.141 -6.579 -13.639 1.00 98.44 259 ALA A O 1
ATOM 1964 N N . ASN A 1 260 ? 4.510 -7.165 -11.505 1.00 97.94 260 ASN A N 1
ATOM 1965 C CA . ASN A 1 260 ? 3.855 -8.470 -11.613 1.00 97.94 260 ASN A CA 1
ATOM 1966 C C . ASN A 1 260 ? 2.356 -8.312 -11.910 1.00 97.94 260 ASN A C 1
ATOM 1968 O O . ASN A 1 260 ? 1.865 -8.910 -12.866 1.00 97.94 260 ASN A O 1
ATOM 1972 N N . ALA A 1 261 ? 1.662 -7.419 -11.200 1.00 98.12 261 ALA A N 1
ATOM 1973 C CA . ALA A 1 261 ? 0.264 -7.080 -11.467 1.00 98.12 261 ALA A CA 1
ATOM 1974 C C . ALA A 1 261 ? 0.051 -6.528 -12.892 1.00 98.12 261 ALA A C 1
ATOM 1976 O O . ALA A 1 261 ? -0.925 -6.862 -13.565 1.00 98.12 261 ALA A O 1
ATOM 1977 N N . GLY A 1 262 ? 0.987 -5.722 -13.399 1.00 98.19 262 GLY A N 1
ATOM 1978 C CA . GLY A 1 262 ? 0.953 -5.266 -14.787 1.00 98.19 262 GLY A CA 1
ATOM 1979 C C . GLY A 1 262 ? 1.169 -6.391 -15.805 1.00 98.19 262 GLY A C 1
ATOM 1980 O O . GLY A 1 262 ? 0.459 -6.453 -16.809 1.00 98.19 262 GLY A O 1
ATOM 1981 N N . ARG A 1 263 ? 2.093 -7.322 -15.537 1.00 97.62 263 ARG A N 1
ATOM 1982 C CA . ARG A 1 263 ? 2.318 -8.510 -16.381 1.00 97.62 263 ARG A CA 1
ATOM 1983 C C . ARG A 1 263 ? 1.089 -9.412 -16.444 1.00 97.62 263 ARG A C 1
ATOM 1985 O O . ARG A 1 263 ? 0.752 -9.878 -17.528 1.00 97.62 263 ARG A O 1
ATOM 1992 N N . GLU A 1 264 ? 0.380 -9.600 -15.329 1.00 96.88 264 GLU A N 1
ATOM 1993 C CA . GLU A 1 264 ? -0.910 -10.311 -15.303 1.00 96.88 264 GLU A CA 1
ATOM 1994 C C . GLU A 1 264 ? -1.946 -9.665 -16.240 1.00 96.88 264 GLU A C 1
ATOM 1996 O O . GLU A 1 264 ? -2.754 -10.362 -16.851 1.00 96.88 264 GLU A O 1
ATOM 2001 N N . ALA A 1 265 ? -1.891 -8.340 -16.409 1.00 97.31 265 ALA A N 1
ATOM 2002 C CA . ALA A 1 265 ? -2.736 -7.584 -17.336 1.00 97.31 265 ALA A CA 1
ATOM 2003 C C . ALA A 1 265 ? -2.184 -7.509 -18.780 1.00 97.31 265 ALA A C 1
ATOM 2005 O O . ALA A 1 265 ? -2.736 -6.799 -19.630 1.00 97.31 265 ALA A O 1
ATOM 2006 N N . GLY A 1 266 ? -1.110 -8.246 -19.082 1.00 97.69 266 GLY A N 1
ATOM 2007 C CA . GLY A 1 266 ? -0.484 -8.298 -20.402 1.00 97.69 266 GLY A CA 1
ATOM 2008 C C . GLY A 1 266 ? 0.395 -7.089 -20.729 1.00 97.69 266 GLY A C 1
ATOM 2009 O O . GLY A 1 266 ? 0.531 -6.749 -21.906 1.00 97.69 266 GLY A O 1
ATOM 2010 N N . LEU A 1 267 ? 0.939 -6.418 -19.710 1.00 98.31 267 LEU A N 1
ATOM 2011 C CA . LEU A 1 267 ? 1.956 -5.383 -19.876 1.00 98.31 267 LEU A CA 1
ATOM 2012 C C . LEU A 1 267 ? 3.367 -5.975 -19.838 1.00 98.31 267 LEU A C 1
ATOM 2014 O O . LEU A 1 267 ? 3.639 -6.969 -19.164 1.00 98.31 267 LEU A O 1
ATOM 2018 N N . GLU A 1 268 ? 4.288 -5.309 -20.516 1.00 97.81 268 GLU A N 1
ATOM 2019 C CA . GLU A 1 268 ? 5.710 -5.638 -20.537 1.00 97.81 268 GLU A CA 1
ATOM 2020 C C . GLU A 1 268 ? 6.494 -4.626 -19.702 1.00 97.81 268 GLU A C 1
ATOM 2022 O O . GLU A 1 268 ? 6.201 -3.432 -19.727 1.00 97.81 268 GLU A O 1
ATOM 2027 N N . LEU A 1 269 ? 7.508 -5.085 -18.965 1.00 97.56 269 LEU A N 1
ATOM 2028 C CA . LEU A 1 269 ? 8.424 -4.179 -18.275 1.00 97.56 269 LEU A CA 1
ATOM 2029 C C . LEU A 1 269 ? 9.329 -3.504 -19.307 1.00 97.56 269 LEU A C 1
ATOM 2031 O O . LEU A 1 269 ? 10.122 -4.183 -19.955 1.00 97.56 269 LEU A O 1
ATOM 2035 N N . LEU A 1 270 ? 9.227 -2.182 -19.419 1.00 96.94 270 LEU A N 1
ATOM 2036 C CA . LEU A 1 270 ? 10.072 -1.380 -20.301 1.00 96.94 270 LEU A CA 1
ATOM 2037 C C . LEU A 1 270 ? 11.241 -0.754 -19.541 1.00 96.94 270 LEU A C 1
ATOM 2039 O O . LEU A 1 270 ? 12.353 -0.724 -20.060 1.00 96.94 270 LEU A O 1
ATOM 2043 N N . HIS A 1 271 ? 11.000 -0.275 -18.317 1.00 97.50 271 HIS A N 1
ATOM 2044 C CA . HIS A 1 271 ? 12.032 0.349 -17.487 1.00 97.50 271 HIS A CA 1
ATOM 2045 C C . HIS A 1 271 ? 11.688 0.274 -15.999 1.00 97.50 271 HIS A C 1
ATOM 2047 O O . HIS A 1 271 ? 10.522 0.379 -15.623 1.00 97.50 271 HIS A O 1
ATOM 2053 N N . PHE A 1 272 ? 12.705 0.135 -15.155 1.00 97.75 272 PHE A N 1
ATOM 2054 C CA . PHE A 1 272 ? 12.637 0.406 -13.721 1.00 97.75 272 PHE A CA 1
ATOM 2055 C C . PHE A 1 272 ? 13.960 1.045 -13.306 1.00 97.75 272 PHE A C 1
ATOM 2057 O O . PHE A 1 272 ? 15.011 0.510 -13.652 1.00 97.75 272 PHE A O 1
ATOM 2064 N N . GLY A 1 273 ? 13.933 2.170 -12.600 1.00 96.81 273 GLY A N 1
ATOM 2065 C CA . GLY A 1 273 ? 15.147 2.903 -12.237 1.00 96.81 273 GLY A CA 1
ATOM 2066 C C . GLY A 1 273 ? 14.873 4.094 -11.317 1.00 96.81 273 GLY A C 1
ATOM 2067 O O . GLY A 1 273 ? 13.734 4.269 -10.886 1.00 96.81 273 GLY A O 1
ATOM 2068 N N . PRO A 1 274 ? 15.892 4.906 -10.989 1.00 96.44 274 PRO A N 1
ATOM 2069 C CA . PRO A 1 274 ? 15.706 6.158 -10.253 1.00 96.44 274 PRO A CA 1
ATOM 2070 C C . PRO A 1 274 ? 14.862 7.158 -11.055 1.00 96.44 274 PRO A C 1
ATOM 2072 O O . PRO A 1 274 ? 14.910 7.151 -12.285 1.00 96.44 274 PRO A O 1
ATOM 2075 N N . GLU A 1 275 ? 14.129 8.049 -10.380 1.00 95.38 275 GLU A N 1
ATOM 2076 C CA . GLU A 1 275 ? 13.199 8.984 -11.043 1.00 95.38 275 GLU A CA 1
ATOM 2077 C C . GLU A 1 275 ? 13.832 9.837 -12.146 1.00 95.38 275 GLU A C 1
ATOM 2079 O O . GLU A 1 275 ? 13.212 10.057 -13.185 1.00 95.38 275 GLU A O 1
ATOM 2084 N N . ARG A 1 276 ? 15.102 10.224 -11.981 1.00 94.44 276 ARG A N 1
ATOM 2085 C CA . ARG A 1 276 ? 15.871 10.987 -12.973 1.00 94.44 276 ARG A CA 1
ATOM 2086 C C . ARG A 1 276 ? 15.898 10.348 -14.360 1.00 94.44 276 ARG A C 1
ATOM 2088 O O . ARG A 1 276 ? 16.100 11.050 -15.347 1.00 94.44 276 ARG A O 1
ATOM 2095 N N . ASP A 1 277 ? 15.698 9.034 -14.460 1.00 95.25 277 ASP A N 1
ATOM 2096 C CA . ASP A 1 277 ? 15.664 8.325 -15.738 1.00 95.25 277 ASP A CA 1
ATOM 2097 C C . ASP A 1 277 ? 14.482 8.780 -16.621 1.00 95.25 277 ASP A C 1
ATOM 2099 O O . ASP A 1 277 ? 14.538 8.625 -17.842 1.00 95.25 277 ASP A O 1
ATOM 2103 N N . VAL A 1 278 ? 13.447 9.417 -16.050 1.00 93.94 278 VAL A N 1
ATOM 2104 C CA . VAL A 1 278 ? 12.345 10.033 -16.814 1.00 93.94 278 VAL A CA 1
ATOM 2105 C C . VAL A 1 278 ? 12.831 11.117 -17.786 1.00 93.94 278 VAL A C 1
ATOM 2107 O O . VAL A 1 278 ? 12.175 11.388 -18.788 1.00 93.94 278 VAL A O 1
ATOM 2110 N N . THR A 1 279 ? 14.003 11.705 -17.525 1.00 92.06 279 THR A N 1
ATOM 2111 C CA . THR A 1 279 ? 14.606 12.754 -18.363 1.00 92.06 279 THR A CA 1
ATOM 2112 C C . THR A 1 279 ? 15.178 12.225 -19.681 1.00 92.06 279 THR A C 1
ATOM 2114 O O . THR A 1 279 ? 15.425 13.000 -20.604 1.00 92.06 279 THR A O 1
ATOM 2117 N N . GLY A 1 280 ? 15.384 10.909 -19.811 1.00 91.31 280 GLY A N 1
ATOM 2118 C CA . GLY A 1 280 ? 15.809 10.305 -21.070 1.00 91.31 280 GLY A CA 1
ATOM 2119 C C . GLY A 1 280 ? 17.144 10.851 -21.590 1.00 91.31 280 GLY A C 1
ATOM 2120 O O . GLY A 1 280 ? 18.178 10.809 -20.919 1.00 91.31 280 GLY A O 1
ATOM 2121 N N . ALA A 1 281 ? 17.124 11.349 -22.826 1.00 89.62 281 ALA A N 1
ATOM 2122 C CA . ALA A 1 281 ? 18.301 11.882 -23.505 1.00 89.62 281 ALA A CA 1
ATOM 2123 C C . ALA A 1 281 ? 18.812 13.198 -22.888 1.00 89.62 281 ALA A C 1
ATOM 2125 O O . ALA A 1 281 ? 20.002 13.500 -23.017 1.00 89.62 281 ALA A O 1
ATOM 2126 N N . ASP A 1 282 ? 17.948 13.936 -22.184 1.00 91.69 282 ASP A N 1
ATOM 2127 C CA . ASP A 1 282 ? 18.264 15.248 -21.615 1.00 91.69 282 ASP A CA 1
ATOM 2128 C C . ASP A 1 282 ? 19.002 15.160 -20.272 1.00 91.69 282 ASP A C 1
ATOM 2130 O O . ASP A 1 282 ? 19.528 16.167 -19.794 1.00 91.69 282 ASP A O 1
ATOM 2134 N N . LEU A 1 283 ? 19.146 13.956 -19.696 1.00 89.81 283 LEU A N 1
ATOM 2135 C CA . LEU A 1 283 ? 19.819 13.738 -18.410 1.00 89.81 283 LEU A CA 1
ATOM 2136 C C . LEU A 1 283 ? 21.201 14.399 -18.350 1.00 89.81 283 LEU A C 1
ATOM 2138 O O . LEU A 1 283 ? 21.570 15.003 -17.348 1.00 89.81 283 LEU A O 1
ATOM 2142 N N . ARG A 1 284 ? 21.975 14.333 -19.440 1.00 89.81 284 ARG A N 1
ATOM 2143 C CA . ARG A 1 284 ? 23.308 14.950 -19.491 1.00 89.81 284 ARG A CA 1
ATOM 2144 C C . ARG A 1 284 ? 23.253 16.475 -19.373 1.00 89.81 284 ARG A C 1
ATOM 2146 O O . ARG A 1 284 ? 24.133 17.051 -18.739 1.00 89.81 284 ARG A O 1
ATOM 2153 N N . ALA A 1 285 ? 22.283 17.117 -20.019 1.00 91.94 285 ALA A N 1
ATOM 2154 C CA . ALA A 1 285 ? 22.127 18.566 -19.955 1.00 91.94 285 ALA A CA 1
ATOM 2155 C C . ALA A 1 285 ? 21.680 18.988 -18.549 1.00 91.94 285 ALA A C 1
ATOM 2157 O O . ALA A 1 285 ? 22.287 19.879 -17.960 1.00 91.94 285 ALA A O 1
ATOM 2158 N N . LEU A 1 286 ? 20.719 18.264 -17.972 1.00 92.38 286 LEU A N 1
ATOM 2159 C CA . LEU A 1 286 ? 20.214 18.524 -16.624 1.00 92.38 286 LEU A CA 1
ATOM 2160 C C . LEU A 1 286 ? 21.278 18.293 -15.541 1.00 92.38 286 LEU A C 1
ATOM 2162 O O . LEU A 1 286 ? 21.344 19.045 -14.576 1.00 92.38 286 LEU A O 1
ATOM 2166 N N . LEU A 1 287 ? 22.176 17.315 -15.711 1.00 91.38 287 LEU A N 1
ATOM 2167 C CA . LEU A 1 287 ? 23.321 17.131 -14.808 1.00 91.38 287 LEU A CA 1
ATOM 2168 C C . LEU A 1 287 ? 24.277 18.333 -14.812 1.00 91.38 287 LEU A C 1
ATOM 2170 O O . LEU A 1 287 ? 24.897 18.618 -13.791 1.00 91.38 287 LEU A O 1
ATOM 2174 N N . ALA A 1 288 ? 24.419 19.029 -15.944 1.00 92.56 288 ALA A N 1
ATOM 2175 C CA . ALA A 1 288 ? 25.207 20.258 -16.001 1.00 92.56 288 ALA A CA 1
ATOM 2176 C C . ALA A 1 288 ? 24.468 21.427 -15.328 1.00 92.56 288 ALA A C 1
ATOM 2178 O O . ALA A 1 288 ? 25.092 22.217 -14.625 1.00 92.56 288 ALA A O 1
ATOM 2179 N N . GLU A 1 289 ? 23.148 21.508 -15.504 1.00 93.50 289 GLU A N 1
ATOM 2180 C CA . GLU A 1 289 ? 22.293 22.512 -14.860 1.00 93.50 289 GLU A CA 1
ATOM 2181 C C . GLU A 1 289 ? 22.241 22.351 -13.332 1.00 93.50 289 GLU A C 1
ATOM 2183 O O . GLU A 1 289 ? 22.319 23.341 -12.607 1.00 93.50 289 GLU A O 1
ATOM 2188 N N . ALA A 1 290 ? 22.249 21.114 -12.829 1.00 93.56 290 ALA A N 1
ATOM 2189 C CA . ALA A 1 290 ? 22.283 20.793 -11.401 1.00 93.56 290 ALA A CA 1
ATOM 2190 C C . ALA A 1 290 ? 23.499 21.364 -10.646 1.00 93.56 290 ALA A C 1
ATOM 2192 O O . ALA A 1 290 ? 23.478 21.457 -9.422 1.00 93.56 290 ALA A O 1
ATOM 2193 N N . LEU A 1 291 ? 24.566 21.773 -11.342 1.00 93.44 291 LEU A N 1
ATOM 2194 C CA . LEU A 1 291 ? 25.693 22.478 -10.716 1.00 93.44 291 LEU A CA 1
ATOM 2195 C C . LEU A 1 291 ? 25.325 23.899 -10.257 1.00 93.44 291 LEU A C 1
ATOM 2197 O O . LEU A 1 291 ? 26.073 24.517 -9.495 1.00 93.44 291 LEU A O 1
ATOM 2201 N N . HIS A 1 292 ? 24.214 24.433 -10.760 1.00 95.50 292 HIS A N 1
ATOM 2202 C CA . HIS A 1 292 ? 23.782 25.813 -10.564 1.00 95.50 292 HIS A CA 1
ATOM 2203 C C . HIS A 1 292 ? 22.328 25.933 -10.089 1.00 95.50 292 HIS A C 1
ATOM 2205 O O . HIS A 1 292 ? 21.959 26.998 -9.596 1.00 95.50 292 HIS A O 1
ATOM 2211 N N . ASP A 1 293 ? 21.528 24.869 -10.197 1.00 95.00 293 ASP A N 1
ATOM 2212 C CA . ASP A 1 293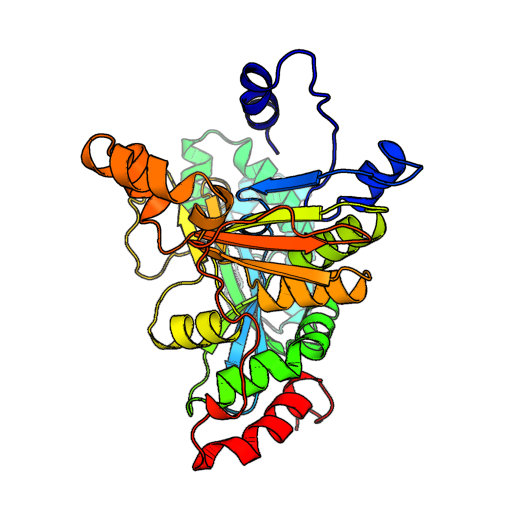 ? 20.146 24.821 -9.724 1.00 95.00 293 ASP A CA 1
ATOM 2213 C C . ASP A 1 293 ? 19.932 23.703 -8.690 1.00 95.00 293 ASP A C 1
ATOM 2215 O O . ASP A 1 293 ? 20.021 22.511 -8.995 1.00 95.00 293 ASP A O 1
ATOM 2219 N N . ASN A 1 294 ? 19.623 24.098 -7.451 1.00 93.75 294 ASN A N 1
ATOM 2220 C CA . ASN A 1 294 ? 19.454 23.163 -6.337 1.00 93.75 294 ASN A CA 1
ATOM 2221 C C . ASN A 1 294 ? 18.235 22.252 -6.513 1.00 93.75 294 ASN A C 1
ATOM 2223 O O . ASN A 1 294 ? 18.302 21.096 -6.110 1.00 93.75 294 ASN A O 1
ATOM 2227 N N . ALA A 1 295 ? 17.145 22.741 -7.114 1.00 91.75 295 ALA A N 1
ATOM 2228 C CA . ALA A 1 295 ? 15.942 21.933 -7.319 1.00 91.75 295 ALA A CA 1
ATOM 2229 C C . ALA A 1 295 ? 16.208 20.794 -8.317 1.00 91.75 295 ALA A C 1
ATOM 2231 O O . ALA A 1 295 ? 15.858 19.641 -8.068 1.00 91.75 295 ALA A O 1
ATOM 2232 N N . THR A 1 296 ? 16.912 21.094 -9.410 1.00 91.75 296 THR A N 1
ATOM 2233 C CA . THR A 1 296 ? 17.380 20.090 -10.371 1.00 91.75 296 THR A CA 1
ATOM 2234 C C . THR A 1 296 ? 18.365 19.123 -9.716 1.00 91.75 296 THR A C 1
ATOM 2236 O O . THR A 1 296 ? 18.265 17.916 -9.925 1.00 91.75 296 THR A O 1
ATOM 2239 N N . ALA A 1 297 ? 19.294 19.611 -8.887 1.00 93.44 297 ALA A N 1
ATOM 2240 C CA . ALA A 1 297 ? 20.222 18.745 -8.158 1.00 93.44 297 ALA A CA 1
ATOM 2241 C C . ALA A 1 297 ? 19.507 17.783 -7.195 1.00 93.44 297 ALA A C 1
ATOM 2243 O O . ALA A 1 297 ? 19.864 16.606 -7.139 1.00 93.44 297 ALA A O 1
ATOM 2244 N N . GLU A 1 298 ? 18.494 18.267 -6.472 1.00 93.25 298 GLU A N 1
ATOM 2245 C CA . GLU A 1 298 ? 17.674 17.466 -5.561 1.00 93.25 298 GLU A CA 1
ATOM 2246 C C . GLU A 1 298 ? 16.920 16.371 -6.320 1.00 93.25 298 GLU A C 1
ATOM 2248 O O . GLU A 1 298 ? 17.064 15.197 -5.987 1.00 93.25 298 GLU A O 1
ATOM 2253 N N . PHE A 1 299 ? 16.229 16.727 -7.406 1.00 92.88 299 PHE A N 1
ATOM 2254 C CA . PHE A 1 299 ? 15.530 15.775 -8.273 1.00 92.88 299 PHE A CA 1
ATOM 2255 C C . PHE A 1 299 ? 16.470 14.712 -8.874 1.00 92.88 299 PHE A C 1
ATOM 2257 O O . PHE A 1 299 ? 16.216 13.511 -8.799 1.00 92.88 299 PHE A O 1
ATOM 2264 N N . LEU A 1 300 ? 17.609 15.118 -9.447 1.00 93.19 300 LEU A N 1
ATOM 2265 C CA . LEU A 1 300 ? 18.550 14.172 -10.066 1.00 93.19 300 LEU A CA 1
ATOM 2266 C C . LEU A 1 300 ? 19.299 13.301 -9.044 1.00 93.19 300 LEU A C 1
ATOM 2268 O O . LEU A 1 300 ? 19.811 12.228 -9.395 1.00 93.19 300 LEU A O 1
ATOM 2272 N N . GLY A 1 301 ? 19.415 13.785 -7.807 1.00 93.31 301 GLY A N 1
ATOM 2273 C CA . GLY A 1 301 ? 20.108 13.139 -6.697 1.00 93.31 301 GLY A CA 1
ATOM 2274 C C . GLY A 1 301 ? 19.206 12.314 -5.779 1.00 93.31 301 GLY A C 1
ATOM 2275 O O . GLY A 1 301 ? 19.733 11.641 -4.893 1.00 93.31 301 GLY A O 1
ATOM 2276 N N . ASN A 1 302 ? 17.887 12.344 -5.976 1.00 92.12 302 ASN A N 1
ATOM 2277 C CA . ASN A 1 302 ? 16.921 11.710 -5.089 1.00 92.12 302 ASN A CA 1
ATOM 2278 C C . ASN A 1 302 ? 17.053 10.174 -5.106 1.00 92.12 302 ASN A C 1
ATOM 2280 O O . ASN A 1 302 ? 16.816 9.536 -6.138 1.00 92.12 302 ASN A O 1
ATOM 2284 N N . PRO A 1 303 ? 17.416 9.535 -3.977 1.00 90.00 303 PRO A N 1
ATOM 2285 C CA . PRO A 1 303 ? 17.573 8.086 -3.926 1.00 90.00 303 PRO A CA 1
ATOM 2286 C C . PRO A 1 303 ? 16.247 7.353 -3.677 1.00 90.00 303 PRO A C 1
ATOM 2288 O O . PRO A 1 303 ? 16.169 6.138 -3.882 1.00 90.00 303 PRO A O 1
ATOM 2291 N N . LEU A 1 304 ? 15.216 8.055 -3.196 1.00 90.94 304 LEU A N 1
ATOM 2292 C CA . LEU A 1 304 ? 13.966 7.451 -2.739 1.00 90.94 304 LEU A CA 1
ATOM 2293 C C . LEU A 1 304 ? 13.045 7.145 -3.915 1.00 90.94 304 LEU A C 1
ATOM 2295 O O . LEU A 1 304 ? 12.567 6.015 -4.046 1.00 90.94 304 LEU A O 1
ATOM 2299 N N . PHE A 1 305 ? 12.860 8.129 -4.789 1.00 95.44 305 PHE A N 1
ATOM 2300 C CA . PHE A 1 305 ? 11.926 8.045 -5.897 1.00 95.44 305 PHE A CA 1
ATOM 2301 C C . PHE A 1 305 ? 12.446 7.164 -7.029 1.00 95.44 305 PHE A C 1
ATOM 2303 O O . PHE A 1 305 ? 13.602 7.239 -7.463 1.00 95.44 305 PHE A O 1
ATOM 2310 N N . LYS A 1 306 ? 11.555 6.311 -7.517 1.00 97.31 306 LYS A N 1
ATOM 2311 C CA . LYS A 1 306 ? 11.774 5.411 -8.641 1.00 97.31 306 LYS A CA 1
ATOM 2312 C C . LYS A 1 306 ? 10.761 5.710 -9.732 1.00 97.31 306 LYS A C 1
ATOM 2314 O O . LYS A 1 306 ? 9.679 6.230 -9.478 1.00 97.31 306 LYS A O 1
ATOM 2319 N N . VAL A 1 307 ? 11.103 5.308 -10.947 1.00 97.81 307 VAL A N 1
ATOM 2320 C CA . VAL A 1 307 ? 10.192 5.275 -12.086 1.00 97.81 307 VAL A CA 1
ATOM 2321 C C . VAL A 1 307 ? 10.050 3.840 -12.582 1.00 97.81 307 VAL A C 1
ATOM 2323 O O . VAL A 1 307 ? 11.040 3.169 -12.875 1.00 97.81 307 VAL A O 1
ATOM 2326 N N . LEU A 1 308 ? 8.809 3.367 -12.684 1.00 98.44 308 LEU A N 1
ATOM 2327 C CA . LEU A 1 308 ? 8.430 2.114 -13.331 1.00 98.44 308 LEU A CA 1
ATOM 2328 C C . LEU A 1 308 ? 7.675 2.426 -14.620 1.00 98.44 308 LEU A C 1
ATOM 2330 O O . LEU A 1 308 ? 6.673 3.140 -14.607 1.00 98.44 308 LEU A O 1
ATOM 2334 N N . VAL A 1 309 ? 8.125 1.843 -15.729 1.00 98.31 309 VAL A N 1
ATOM 2335 C CA . VAL A 1 309 ? 7.472 1.962 -17.031 1.00 98.31 309 VAL A CA 1
ATOM 2336 C C . VAL A 1 309 ? 7.024 0.591 -17.505 1.00 98.31 309 VAL A C 1
ATOM 2338 O O . VAL A 1 309 ? 7.847 -0.294 -17.756 1.00 98.31 309 VAL A O 1
ATOM 2341 N N . LEU A 1 310 ? 5.711 0.435 -17.666 1.00 98.50 310 LEU A N 1
ATOM 2342 C CA . LEU A 1 310 ? 5.084 -0.764 -18.211 1.00 98.50 310 LEU A CA 1
ATOM 2343 C C . LEU A 1 310 ? 4.402 -0.445 -19.542 1.00 98.50 310 LEU A C 1
ATOM 2345 O O . LEU A 1 310 ? 3.675 0.538 -19.653 1.00 98.50 310 LEU A O 1
ATOM 2349 N N . GLY A 1 311 ? 4.634 -1.266 -20.561 1.00 98.06 311 GLY A N 1
ATOM 2350 C CA . GLY A 1 311 ? 4.210 -1.013 -21.934 1.00 98.06 311 GLY A CA 1
ATOM 2351 C C . GLY A 1 311 ? 3.242 -2.040 -22.488 1.00 98.06 311 GLY A C 1
ATOM 2352 O O . GLY A 1 311 ? 3.188 -3.183 -22.043 1.00 98.06 311 GLY A O 1
ATOM 2353 N N . LYS A 1 312 ? 2.511 -1.640 -23.525 1.00 98.19 312 LYS A N 1
ATOM 2354 C CA . LYS A 1 312 ? 1.722 -2.540 -24.364 1.00 98.19 312 LYS A CA 1
ATOM 2355 C C . LYS A 1 312 ? 1.820 -2.077 -25.803 1.00 98.19 312 LYS A C 1
ATOM 2357 O O . LYS A 1 312 ? 1.448 -0.946 -26.106 1.00 98.19 312 LYS A O 1
ATOM 2362 N N . ARG A 1 313 ? 2.276 -2.951 -26.707 1.00 96.94 313 ARG A N 1
ATOM 2363 C CA . ARG A 1 313 ? 2.359 -2.660 -28.155 1.00 96.94 313 ARG A CA 1
ATOM 2364 C C . ARG A 1 313 ? 3.037 -1.311 -28.450 1.00 96.94 313 ARG A C 1
ATOM 2366 O O . ARG A 1 313 ? 2.556 -0.540 -29.280 1.00 96.94 313 ARG A O 1
ATOM 2373 N N . CYS A 1 314 ? 4.119 -1.006 -27.743 1.00 95.31 314 CYS A N 1
ATOM 2374 C CA . CYS A 1 314 ? 4.873 0.230 -27.903 1.00 95.31 314 CYS A CA 1
ATOM 2375 C C . CYS A 1 314 ? 6.369 -0.022 -27.718 1.00 95.31 314 CYS A C 1
ATOM 2377 O O . CYS A 1 314 ? 6.775 -1.033 -27.149 1.00 95.31 314 CYS A O 1
ATOM 2379 N N . ALA A 1 315 ? 7.182 0.914 -28.201 1.00 90.00 315 ALA A N 1
ATOM 2380 C CA . ALA A 1 315 ? 8.582 0.993 -27.814 1.00 90.00 315 ALA A CA 1
ATOM 2381 C C . ALA A 1 315 ? 8.712 1.620 -26.416 1.00 90.00 315 ALA A C 1
ATOM 2383 O O . ALA A 1 315 ? 7.774 2.258 -25.923 1.00 90.00 315 ALA A O 1
ATOM 2384 N N . SER A 1 316 ? 9.890 1.470 -25.802 1.00 87.62 316 SER A N 1
ATOM 2385 C CA . SER A 1 316 ? 10.206 2.195 -24.571 1.00 87.62 316 SER A CA 1
ATOM 2386 C C . SER A 1 316 ? 10.092 3.706 -24.800 1.00 87.62 316 SER A C 1
ATOM 2388 O O . SER A 1 316 ? 10.716 4.211 -25.736 1.00 87.62 316 SER A O 1
ATOM 2390 N N . PRO A 1 317 ? 9.324 4.439 -23.971 1.00 85.75 317 PRO A N 1
ATOM 2391 C CA . PRO A 1 317 ? 9.286 5.895 -24.039 1.00 85.75 317 PRO A CA 1
ATOM 2392 C C . PRO A 1 317 ? 10.536 6.542 -23.444 1.00 85.75 317 PRO A C 1
ATOM 2394 O O . PRO A 1 317 ? 10.839 7.685 -23.770 1.00 85.75 317 PRO A O 1
ATOM 2397 N N . LEU A 1 318 ? 11.264 5.816 -22.590 1.00 88.94 318 LEU A N 1
ATOM 2398 C CA . LEU A 1 318 ? 12.538 6.257 -22.041 1.00 88.94 318 LEU A CA 1
ATOM 2399 C C . LEU A 1 318 ? 13.666 5.707 -22.911 1.00 88.94 318 LEU A C 1
ATOM 2401 O O . LEU A 1 318 ? 13.770 4.495 -23.125 1.00 88.94 318 LEU A O 1
ATOM 2405 N N . ALA A 1 319 ? 14.503 6.610 -23.412 1.00 85.31 319 ALA A N 1
ATOM 2406 C CA . ALA A 1 319 ? 15.681 6.290 -24.200 1.00 85.31 319 ALA A CA 1
ATOM 2407 C C . ALA A 1 319 ? 16.810 7.266 -23.864 1.00 85.31 319 ALA A C 1
ATOM 2409 O O . ALA A 1 319 ? 16.581 8.455 -23.660 1.00 85.31 319 ALA A O 1
ATOM 2410 N N . GLY A 1 320 ? 18.038 6.761 -23.835 1.00 85.06 320 GLY A N 1
ATOM 2411 C CA . GLY A 1 320 ? 19.222 7.571 -23.582 1.00 85.06 320 GLY A CA 1
ATOM 2412 C C . GLY A 1 320 ? 20.375 6.714 -23.066 1.00 85.06 320 GLY A C 1
ATOM 2413 O O . GLY A 1 320 ? 20.140 5.751 -22.338 1.00 85.06 320 GLY A O 1
ATOM 2414 N N . PRO A 1 321 ? 21.632 7.034 -23.412 1.00 87.31 321 PRO A N 1
ATOM 2415 C CA . PRO A 1 321 ? 22.784 6.238 -22.984 1.00 87.31 321 PRO A CA 1
ATOM 2416 C C . PRO A 1 321 ? 23.136 6.415 -21.497 1.00 87.31 321 PRO A C 1
ATOM 2418 O O . PRO A 1 321 ? 24.001 5.707 -20.995 1.00 87.31 321 PRO A O 1
ATOM 2421 N N . TRP A 1 322 ? 22.491 7.360 -20.808 1.00 86.50 322 TRP A N 1
ATOM 2422 C CA . TRP A 1 322 ? 22.764 7.714 -19.411 1.00 86.50 322 TRP A CA 1
ATOM 2423 C C . TRP A 1 322 ? 21.716 7.174 -18.431 1.00 86.50 322 TRP A C 1
ATOM 2425 O O . TRP A 1 322 ? 21.831 7.429 -17.235 1.00 86.50 322 TRP A O 1
ATOM 2435 N N . LEU A 1 323 ? 20.710 6.442 -18.922 1.00 91.12 323 LEU A N 1
ATOM 2436 C CA . LEU A 1 323 ? 19.709 5.804 -18.069 1.00 91.12 323 LEU A CA 1
ATOM 2437 C C . LEU A 1 323 ? 20.364 4.768 -17.152 1.00 91.12 323 LEU A C 1
ATOM 2439 O O . LEU A 1 323 ? 21.285 4.056 -17.560 1.00 91.12 323 LEU A O 1
ATOM 2443 N N . THR A 1 324 ? 19.859 4.659 -15.925 1.00 93.69 324 THR A N 1
ATOM 2444 C CA . THR A 1 324 ? 20.419 3.788 -14.885 1.00 93.69 324 THR A CA 1
ATOM 2445 C C . THR A 1 324 ? 19.398 2.755 -14.403 1.00 93.69 324 THR A C 1
ATOM 2447 O O . THR A 1 324 ? 18.989 2.797 -13.242 1.00 93.69 324 THR A O 1
ATOM 2450 N N . PRO A 1 325 ? 18.987 1.800 -15.268 1.00 94.75 325 PRO A N 1
ATOM 2451 C CA . PRO A 1 325 ? 17.994 0.805 -14.893 1.00 94.75 325 PRO A CA 1
ATOM 2452 C C . PRO A 1 325 ? 18.471 -0.031 -13.703 1.00 94.75 325 PRO A C 1
ATOM 2454 O O . PRO A 1 325 ? 19.624 -0.469 -13.636 1.00 94.75 325 PRO A O 1
ATOM 2457 N N . LEU A 1 326 ? 17.554 -0.277 -12.776 1.00 95.31 326 LEU A N 1
ATOM 2458 C CA . LEU A 1 326 ? 17.765 -1.069 -11.576 1.00 95.31 326 LEU A CA 1
ATOM 2459 C C . LEU A 1 326 ? 17.153 -2.468 -11.747 1.00 95.31 326 LEU A C 1
ATOM 2461 O O . LEU A 1 326 ? 16.173 -2.644 -12.479 1.00 95.31 326 LEU A O 1
ATOM 2465 N N . PRO A 1 327 ? 17.707 -3.496 -11.083 1.00 93.81 327 PRO A N 1
ATOM 2466 C CA . PRO A 1 327 ? 17.110 -4.821 -11.102 1.00 93.81 327 PRO A CA 1
ATOM 2467 C C . PRO A 1 327 ? 15.782 -4.812 -10.340 1.00 93.81 327 PRO A C 1
ATOM 2469 O O . PRO A 1 327 ? 15.728 -4.433 -9.175 1.00 93.81 327 PRO A O 1
ATOM 2472 N N . LEU A 1 328 ? 14.713 -5.274 -10.990 1.00 92.94 328 LEU A N 1
ATOM 2473 C CA . LEU A 1 328 ? 13.402 -5.400 -10.347 1.00 92.94 328 LEU A CA 1
ATOM 2474 C C . LEU A 1 328 ? 13.166 -6.782 -9.720 1.00 92.94 328 LEU A C 1
ATOM 2476 O O . LEU A 1 328 ? 12.444 -6.904 -8.732 1.00 92.94 328 LEU A O 1
ATOM 2480 N N . ALA A 1 329 ? 13.751 -7.822 -10.316 1.00 88.19 329 ALA A N 1
ATOM 2481 C CA . ALA A 1 329 ? 13.661 -9.196 -9.841 1.00 88.19 329 ALA A CA 1
ATOM 2482 C C . ALA A 1 329 ? 14.951 -9.589 -9.120 1.00 88.19 329 ALA A C 1
ATOM 2484 O O . ALA A 1 329 ? 16.053 -9.316 -9.607 1.00 88.19 329 ALA A O 1
ATOM 2485 N N . SER A 1 330 ? 14.809 -10.270 -7.986 1.00 85.44 330 SER A N 1
ATOM 2486 C CA . SER A 1 330 ? 15.933 -10.916 -7.311 1.00 85.44 330 SER A CA 1
ATOM 2487 C C . SER A 1 330 ? 16.408 -12.125 -8.097 1.00 85.44 330 SER A C 1
ATOM 2489 O O . SER A 1 330 ? 15.635 -12.794 -8.786 1.00 85.44 330 SER A O 1
ATOM 2491 N N . ARG A 1 331 ? 17.681 -12.463 -7.935 1.00 86.62 331 ARG A N 1
ATOM 2492 C CA . ARG A 1 331 ? 18.249 -13.698 -8.456 1.00 86.62 331 ARG A CA 1
ATOM 2493 C C . ARG A 1 331 ? 18.631 -14.595 -7.293 1.00 86.62 331 ARG A C 1
ATOM 2495 O O . ARG A 1 331 ? 19.046 -14.139 -6.233 1.00 86.62 331 ARG A O 1
ATOM 2502 N N . GLU A 1 332 ? 18.592 -15.902 -7.512 1.00 84.12 332 GLU A N 1
ATOM 2503 C CA . GLU A 1 332 ? 19.020 -16.870 -6.497 1.00 84.12 332 GLU A CA 1
ATOM 2504 C C . GLU A 1 332 ? 20.489 -16.658 -6.070 1.00 84.12 332 GLU A C 1
ATOM 2506 O O . GLU A 1 332 ? 20.885 -17.001 -4.955 1.00 84.12 332 GLU A O 1
ATOM 2511 N N . GLN A 1 333 ? 21.318 -16.058 -6.936 1.00 89.06 333 GLN A N 1
ATOM 2512 C CA . GLN A 1 333 ? 22.702 -15.725 -6.599 1.00 89.06 333 GLN A CA 1
ATOM 2513 C C . GLN A 1 333 ? 22.827 -14.652 -5.515 1.00 89.06 333 GLN A C 1
ATOM 2515 O O . GLN A 1 333 ? 23.859 -14.634 -4.844 1.00 89.06 333 GLN A O 1
ATOM 2520 N N . ASP A 1 334 ? 21.796 -13.830 -5.324 1.00 89.69 334 ASP A N 1
ATOM 2521 C CA . ASP A 1 334 ? 21.752 -12.802 -4.285 1.00 89.69 334 ASP A CA 1
ATOM 2522 C C . ASP A 1 334 ? 21.546 -13.440 -2.887 1.00 89.69 334 ASP A C 1
ATOM 2524 O O . ASP A 1 334 ? 21.855 -12.831 -1.866 1.00 89.69 334 ASP A O 1
ATOM 2528 N N . VAL A 1 335 ? 21.122 -14.713 -2.827 1.00 94.50 335 VAL A N 1
ATOM 2529 C CA . VAL A 1 335 ? 20.980 -15.502 -1.591 1.00 94.50 335 VAL A CA 1
ATOM 2530 C C . VAL A 1 335 ? 22.286 -16.247 -1.255 1.00 94.50 335 VAL A C 1
ATOM 2532 O O . VAL A 1 335 ? 22.864 -16.915 -2.134 1.00 94.50 335 VAL A O 1
ATOM 2535 N N . PRO A 1 336 ? 22.741 -16.234 0.021 1.00 95.12 336 PRO A N 1
ATOM 2536 C CA . PRO A 1 336 ? 23.882 -17.032 0.465 1.00 95.12 336 PRO A CA 1
ATOM 2537 C C . PRO A 1 336 ? 23.734 -18.507 0.084 1.00 95.12 336 PRO A C 1
ATOM 2539 O O . PRO A 1 336 ? 22.678 -19.108 0.283 1.00 95.12 336 PRO A O 1
ATOM 2542 N N . LYS A 1 337 ? 24.807 -19.127 -0.430 1.00 94.94 337 LYS A N 1
ATOM 2543 C CA . LYS A 1 337 ? 24.775 -20.520 -0.927 1.00 94.94 337 LYS A CA 1
ATOM 2544 C C . LYS A 1 337 ? 24.183 -21.512 0.082 1.00 94.94 337 LYS A C 1
ATOM 2546 O O . LYS A 1 337 ? 23.461 -22.414 -0.325 1.00 94.94 337 LYS A O 1
ATOM 2551 N N . SER A 1 338 ? 24.458 -21.328 1.375 1.00 95.12 338 SER A N 1
ATOM 2552 C CA . SER A 1 338 ? 23.939 -22.168 2.463 1.00 95.12 338 SER A CA 1
ATOM 2553 C C . SER A 1 338 ? 22.422 -22.066 2.661 1.00 95.12 338 SER A C 1
ATOM 2555 O O . SER A 1 338 ? 21.825 -22.993 3.199 1.00 95.12 338 SER A O 1
ATOM 2557 N N . ARG A 1 339 ? 21.793 -20.968 2.225 1.00 94.81 339 ARG A N 1
ATOM 2558 C CA . ARG A 1 339 ? 20.363 -20.681 2.420 1.00 94.81 339 ARG A CA 1
ATOM 2559 C C . ARG A 1 339 ? 19.517 -20.867 1.161 1.00 94.81 339 ARG A C 1
ATOM 2561 O O . ARG A 1 339 ? 18.301 -20.947 1.271 1.00 94.81 339 ARG A O 1
ATOM 2568 N N . ARG A 1 340 ? 20.121 -21.025 -0.022 1.00 94.56 340 ARG A N 1
ATOM 2569 C CA . ARG A 1 340 ? 19.394 -21.285 -1.284 1.00 94.56 340 ARG A CA 1
ATOM 2570 C C . ARG A 1 340 ? 18.387 -22.442 -1.216 1.00 94.56 340 ARG A C 1
ATOM 2572 O O . ARG A 1 340 ? 17.278 -22.260 -1.716 1.00 94.56 340 ARG A O 1
ATOM 2579 N N . PRO A 1 341 ? 18.672 -23.578 -0.540 1.00 93.25 341 PRO A N 1
ATOM 2580 C CA . PRO A 1 341 ? 17.679 -24.644 -0.388 1.00 93.25 341 PRO A CA 1
ATOM 2581 C C . PRO A 1 341 ? 16.382 -24.209 0.320 1.00 93.25 341 PRO A C 1
ATOM 2583 O O . PRO A 1 341 ? 15.351 -24.855 0.145 1.00 93.25 341 PRO A O 1
ATOM 2586 N N . LEU A 1 342 ? 16.404 -23.116 1.097 1.00 93.69 342 LEU A N 1
ATOM 2587 C CA . LEU A 1 342 ? 15.228 -22.587 1.795 1.00 93.69 342 LEU A CA 1
ATOM 2588 C C . LEU A 1 342 ? 14.270 -21.831 0.870 1.00 93.69 342 LEU A C 1
ATOM 2590 O O . LEU A 1 342 ? 13.085 -21.768 1.181 1.00 93.69 342 LEU A O 1
ATOM 2594 N N . VAL A 1 343 ? 14.739 -21.298 -0.265 1.00 95.12 343 VAL A N 1
ATOM 2595 C CA . VAL A 1 343 ? 13.920 -20.465 -1.168 1.00 95.12 343 VAL A CA 1
ATOM 2596 C C . VAL A 1 343 ? 12.670 -21.218 -1.625 1.00 95.12 343 VAL A C 1
ATOM 2598 O O . VAL A 1 343 ? 11.567 -20.681 -1.573 1.00 95.12 343 VAL A O 1
ATOM 2601 N N . ALA A 1 344 ? 12.817 -22.488 -2.015 1.00 94.31 344 ALA A N 1
ATOM 2602 C CA . ALA A 1 344 ? 11.687 -23.308 -2.446 1.00 94.31 344 ALA A CA 1
ATOM 2603 C C . ALA A 1 344 ? 10.662 -23.518 -1.319 1.00 94.31 344 ALA A C 1
ATOM 2605 O O . ALA A 1 344 ? 9.465 -23.361 -1.551 1.00 94.31 344 ALA A O 1
ATOM 2606 N N . ARG A 1 345 ? 11.135 -23.803 -0.098 1.00 94.62 345 ARG A N 1
ATOM 2607 C CA . ARG A 1 345 ? 10.275 -23.995 1.077 1.00 94.62 345 ARG A CA 1
ATOM 2608 C C . ARG A 1 345 ? 9.523 -22.714 1.434 1.00 94.62 345 ARG A C 1
ATOM 2610 O O . ARG A 1 345 ? 8.312 -22.765 1.598 1.00 94.62 345 ARG A O 1
ATOM 2617 N N . LEU A 1 346 ? 10.223 -21.581 1.515 1.00 95.69 346 LEU A N 1
ATOM 2618 C CA . LEU A 1 346 ? 9.620 -20.278 1.813 1.00 95.69 346 LEU A CA 1
ATOM 2619 C C . LEU A 1 346 ? 8.558 -19.906 0.781 1.00 95.69 346 LEU A C 1
ATOM 2621 O O . LEU A 1 346 ? 7.471 -19.468 1.144 1.00 95.69 346 LEU A O 1
ATOM 2625 N N . ARG A 1 347 ? 8.848 -20.137 -0.504 1.00 96.00 347 ARG A N 1
ATOM 2626 C CA . ARG A 1 347 ? 7.897 -19.897 -1.591 1.00 96.00 347 ARG A CA 1
ATOM 2627 C C . ARG A 1 347 ? 6.631 -20.731 -1.420 1.00 96.00 347 ARG A C 1
ATOM 2629 O O . ARG A 1 347 ? 5.542 -20.212 -1.630 1.00 96.00 347 ARG A O 1
ATOM 2636 N N . ASP A 1 348 ? 6.757 -22.005 -1.055 1.00 95.50 348 ASP A N 1
ATOM 2637 C CA . ASP A 1 348 ? 5.596 -22.876 -0.864 1.00 95.50 348 ASP A CA 1
ATOM 2638 C C . ASP A 1 348 ? 4.778 -22.485 0.379 1.00 95.50 348 ASP A C 1
ATOM 2640 O O . ASP A 1 348 ? 3.547 -22.503 0.310 1.00 95.50 348 ASP A O 1
ATOM 2644 N N . THR A 1 349 ? 5.425 -22.060 1.473 1.00 95.12 349 THR A N 1
ATOM 2645 C CA . THR A 1 349 ? 4.737 -21.497 2.650 1.00 95.12 349 THR A CA 1
ATOM 2646 C C . THR A 1 349 ? 3.961 -20.229 2.281 1.00 95.12 349 THR A C 1
ATOM 2648 O O . THR A 1 349 ? 2.757 -20.159 2.512 1.00 95.12 349 THR A O 1
ATOM 2651 N N . LEU A 1 350 ? 4.614 -19.256 1.635 1.00 94.75 350 LEU A N 1
ATOM 2652 C CA . LEU A 1 350 ? 4.002 -17.980 1.235 1.00 94.75 350 LEU A CA 1
ATOM 2653 C C . LEU A 1 350 ? 2.874 -18.152 0.211 1.00 94.75 350 LEU A C 1
ATOM 2655 O O . LEU A 1 350 ? 1.908 -17.395 0.217 1.00 94.75 350 LEU A O 1
ATOM 2659 N N . ALA A 1 351 ? 2.971 -19.169 -0.648 1.00 93.25 351 ALA A N 1
ATOM 2660 C CA . ALA A 1 351 ? 1.918 -19.531 -1.591 1.00 93.25 351 ALA A CA 1
ATOM 2661 C C . ALA A 1 351 ? 0.744 -20.293 -0.950 1.00 93.25 351 ALA A C 1
ATOM 2663 O O . ALA A 1 351 ? -0.164 -20.710 -1.670 1.00 93.25 351 ALA A O 1
ATOM 2664 N N . GLY A 1 352 ? 0.766 -20.528 0.368 1.00 87.38 352 GLY A N 1
ATOM 2665 C CA . GLY A 1 352 ? -0.278 -21.264 1.082 1.00 87.38 352 GLY A CA 1
ATOM 2666 C C . GLY A 1 352 ? -0.331 -22.756 0.739 1.00 87.38 352 GLY A C 1
ATOM 2667 O O . GLY A 1 352 ? -1.361 -23.397 0.929 1.00 87.38 352 GLY A O 1
ATOM 2668 N N . LYS A 1 353 ? 0.757 -23.328 0.204 1.00 78.00 353 LYS A N 1
ATOM 2669 C CA . LYS A 1 353 ? 0.837 -24.759 -0.150 1.00 78.00 353 LYS A CA 1
ATOM 2670 C C . LYS A 1 353 ? 1.212 -25.646 1.034 1.00 78.00 353 LYS A C 1
ATOM 2672 O O . LYS A 1 353 ? 1.083 -26.866 0.950 1.00 78.00 353 LYS A O 1
ATOM 2677 N N . VAL A 1 354 ? 1.691 -25.047 2.119 1.00 68.38 354 VAL A N 1
ATOM 2678 C CA . VAL A 1 354 ? 1.994 -25.726 3.379 1.00 68.38 354 VAL A CA 1
ATOM 2679 C C . VAL A 1 354 ? 0.880 -25.375 4.360 1.00 68.38 354 VAL A C 1
ATOM 2681 O O . VAL A 1 354 ? 0.624 -24.200 4.594 1.00 68.38 354 VAL A O 1
ATOM 2684 N N . ALA A 1 355 ? 0.193 -26.383 4.898 1.00 50.84 355 ALA A N 1
ATOM 2685 C CA . ALA A 1 355 ? -0.823 -26.160 5.921 1.00 50.84 355 ALA A CA 1
ATOM 2686 C C . ALA A 1 355 ? -0.173 -25.603 7.198 1.00 50.84 355 ALA A C 1
ATOM 2688 O O . ALA A 1 355 ? 0.840 -26.150 7.648 1.00 50.84 355 ALA A O 1
ATOM 2689 N N . ASP A 1 356 ? -0.768 -24.554 7.775 1.00 52.03 356 ASP A N 1
ATOM 2690 C CA . ASP A 1 356 ? -0.442 -24.094 9.128 1.00 52.03 356 ASP A CA 1
ATOM 2691 C C . ASP A 1 356 ? -0.628 -25.283 10.088 1.00 52.03 356 ASP A C 1
ATOM 2693 O O . ASP A 1 356 ? -1.699 -25.898 10.115 1.00 52.03 356 ASP A O 1
ATOM 2697 N N . ARG A 1 357 ? 0.442 -25.675 10.788 1.00 38.81 357 ARG A N 1
ATOM 2698 C CA . ARG A 1 357 ? 0.414 -26.769 11.770 1.00 38.81 357 ARG A CA 1
ATOM 2699 C C . ARG A 1 357 ? -0.079 -26.300 13.124 1.00 38.81 357 ARG A C 1
ATOM 2701 O O . ARG A 1 357 ? 0.299 -25.174 13.512 1.00 38.81 357 ARG A O 1
#